Protein AF-A0A2N6EBU9-F1 (afdb_monomer)

Sequence (189 aa):
MMLRWITVACLALFALTACGQEEKAGITKDTVETLKQVAAAAQKTANQAQEALEQAQKAAPEAAAAVEVVKKAA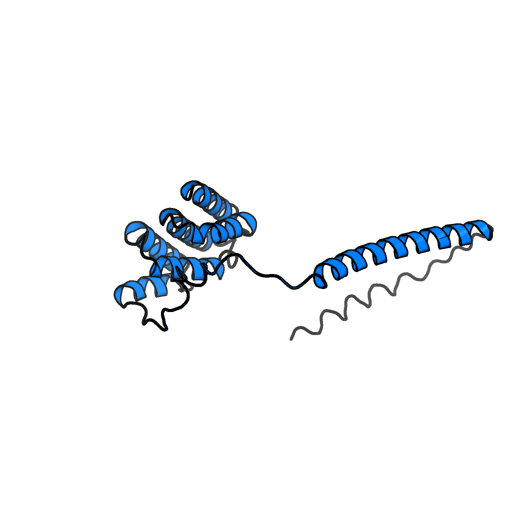PKATAAVKNAVP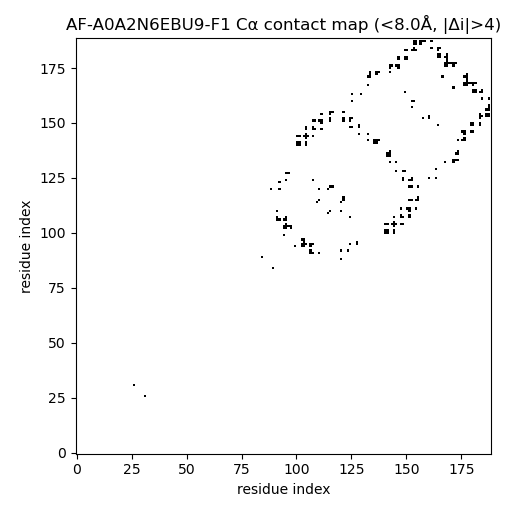SKFAPYVRDLQSSNPSAKRDAAKRIYKHFGKEPYLLAAVNGELLKGFNDHPDNKHYVDAMAWMVKVLSNSGDSKYRTTLEKIADEASSRKLQKYANKGLTHLL

Nearest PDB structures (foldseek):
  5d0b-assembly2_B  TM=7.975E-01  e=4.011E-01  Bacillus subtilis subsp. subtilis str. 168
  5t8y-assembly2_B  TM=8.274E-01  e=1.681E+00  Bacillus subtilis subsp. subtilis str. 168
  6ylh-assembly1_K  TM=4.431E-01  e=1.493E-01  Saccharomyces cerevisiae
  6ylg-assembly1_K  TM=4.606E-01  e=2.330E-01  Saccharomyces cerevisiae
  7ozs-assembly1_F  TM=5.305E-01  e=6.703E+00  Thermochaetoides thermophila DSM 1495

pLDDT: mean 74.06, std 22.55, range [34.06, 97.31]

Secondary structure (DSSP, 8-state):
---SSSSSTTSSSSS-------------HHHHHHHHHHHHHHHHHHHHHHHHHHHTTS-------S---SSSS---SSS--S----GGGHHHHHHHHSS-HHHHHHHHHHHHHH-TT-HHHHHHHHHHHHHHTTS-TT-HHHHHHHHHHHHHHHHHT-GGGHHHHHHHHHH-S-HHHHHHHHHHHHHT-

Radius of gyration: 28.89 Å; Cα contacts (8 Å, |Δi|>4): 146; chains: 1; bounding box: 78×32×57 Å

Foldseek 3Di:
DPPPPVVVVVPPVPPPPDDDDDDDDDDPPVNVVVVVVVVVVVVVVVVVVVVVVVVVVPDDDDDDDDDDPDVDDDPPPPPDDPPPCPPVCVCLLCQCPDPDLQSLQVSLVVCQVPPLQPVSVLVSLLVSLVVPLAPCQPDPSNVNSSLSSLSSNLSNLDCVCLVVLVCCLPPRPHPSSVVSSVVSNVSND

Structure (mmCIF, N/CA/C/O backbone):
data_AF-A0A2N6EBU9-F1
#
_entry.id   AF-A0A2N6EBU9-F1
#
loop_
_atom_site.group_PDB
_atom_site.id
_atom_site.type_symbol
_atom_site.label_atom_id
_atom_site.label_alt_id
_atom_site.label_comp_id
_atom_site.label_asym_id
_atom_site.label_entity_id
_atom_site.label_seq_id
_atom_site.pdbx_PDB_ins_code
_atom_site.Cartn_x
_atom_site.Cartn_y
_atom_site.Cartn_z
_atom_site.occupancy
_atom_site.B_iso_or_equiv
_atom_site.auth_seq_id
_atom_site.auth_comp_id
_atom_site.auth_asym_id
_atom_site.auth_atom_id
_atom_site.pdbx_PDB_model_num
ATOM 1 N N . MET A 1 1 ? 24.354 -21.315 -3.917 1.00 54.03 1 MET A N 1
ATOM 2 C CA . MET A 1 1 ? 25.402 -20.327 -4.269 1.00 54.03 1 MET A CA 1
ATOM 3 C C . MET A 1 1 ? 25.345 -19.110 -3.333 1.00 54.03 1 MET A C 1
ATOM 5 O O . MET A 1 1 ? 25.096 -18.011 -3.794 1.00 54.03 1 MET A O 1
ATOM 9 N N . MET A 1 2 ? 25.569 -19.280 -2.023 1.00 53.19 2 MET A N 1
ATOM 10 C CA . MET A 1 2 ? 25.693 -18.163 -1.059 1.00 53.19 2 MET A CA 1
ATOM 11 C C . MET A 1 2 ? 26.617 -18.535 0.119 1.00 53.19 2 MET A C 1
ATOM 13 O O . MET A 1 2 ? 26.357 -18.187 1.259 1.00 53.19 2 MET A O 1
ATOM 17 N N . LEU A 1 3 ? 27.693 -19.287 -0.142 1.00 49.56 3 LEU A N 1
ATOM 18 C CA . LEU A 1 3 ? 28.617 -19.775 0.900 1.00 49.56 3 LEU A CA 1
ATOM 19 C C . LEU A 1 3 ? 30.097 -19.466 0.583 1.00 49.56 3 LEU A C 1
ATOM 21 O O . LEU A 1 3 ? 30.990 -20.220 0.943 1.00 49.56 3 LEU A O 1
ATOM 25 N N . ARG A 1 4 ? 30.373 -18.367 -0.137 1.00 50.06 4 ARG A N 1
ATOM 26 C CA . ARG A 1 4 ? 31.750 -17.951 -0.504 1.00 50.06 4 ARG A CA 1
ATOM 27 C C . ARG A 1 4 ? 32.126 -16.525 -0.087 1.00 50.06 4 ARG A C 1
ATOM 29 O O . ARG A 1 4 ? 33.214 -16.078 -0.418 1.00 50.06 4 ARG A O 1
ATOM 36 N N . TRP A 1 5 ? 31.257 -15.813 0.631 1.00 41.97 5 TRP A N 1
ATOM 37 C CA . TRP A 1 5 ? 31.503 -14.410 1.006 1.00 41.97 5 TRP A CA 1
ATOM 38 C C . TRP A 1 5 ? 32.013 -14.218 2.442 1.00 41.97 5 TRP A C 1
ATOM 40 O O . TRP A 1 5 ? 32.583 -13.178 2.745 1.00 41.97 5 TRP A O 1
ATOM 50 N N . ILE A 1 6 ? 31.900 -15.226 3.312 1.00 47.31 6 ILE A N 1
ATOM 51 C CA . ILE A 1 6 ? 32.344 -15.120 4.717 1.00 47.31 6 ILE A CA 1
ATOM 52 C C . ILE A 1 6 ? 33.864 -15.338 4.854 1.00 47.31 6 ILE A C 1
ATOM 54 O O . ILE A 1 6 ? 34.490 -14.831 5.778 1.00 47.31 6 ILE A O 1
ATOM 58 N N . THR A 1 7 ? 34.501 -16.013 3.895 1.00 51.28 7 THR A N 1
ATOM 59 C CA . THR A 1 7 ? 35.930 -16.363 3.970 1.00 51.28 7 THR A CA 1
ATOM 60 C C . THR A 1 7 ? 36.880 -15.229 3.569 1.00 51.28 7 THR A C 1
ATOM 62 O O . THR A 1 7 ? 38.062 -15.295 3.887 1.00 51.28 7 THR A O 1
ATOM 65 N N . VAL A 1 8 ? 36.395 -14.172 2.905 1.00 52.69 8 VAL A N 1
ATOM 66 C CA . VAL A 1 8 ? 37.252 -13.074 2.405 1.00 52.69 8 VAL A CA 1
ATOM 67 C C . VAL A 1 8 ? 37.430 -11.951 3.439 1.00 52.69 8 VAL A C 1
ATOM 69 O O . VAL A 1 8 ? 38.445 -11.264 3.429 1.00 52.69 8 VAL A O 1
ATOM 72 N N . ALA A 1 9 ? 36.516 -11.814 4.406 1.00 45.28 9 ALA A N 1
ATOM 73 C CA . ALA A 1 9 ? 36.641 -10.822 5.479 1.00 45.28 9 ALA A CA 1
ATOM 74 C C . ALA A 1 9 ? 37.641 -11.233 6.581 1.00 45.28 9 ALA A C 1
ATOM 76 O O . ALA A 1 9 ? 38.125 -10.384 7.324 1.00 45.28 9 ALA A O 1
ATOM 77 N N . CYS A 1 10 ? 37.991 -12.521 6.672 1.00 42.78 10 CYS A N 1
ATOM 78 C CA . CYS A 1 10 ? 38.861 -13.036 7.733 1.00 42.78 10 CYS A CA 1
ATOM 79 C C . CYS A 1 10 ? 40.366 -12.927 7.413 1.00 42.78 10 CYS A C 1
ATOM 81 O O . CYS A 1 10 ? 41.187 -13.088 8.311 1.00 42.78 10 CYS A O 1
ATOM 83 N N . LEU A 1 11 ? 40.744 -12.628 6.161 1.00 47.84 11 LEU A N 1
ATOM 84 C CA . LEU A 1 11 ? 42.152 -12.546 5.742 1.00 47.84 11 LEU A CA 1
ATOM 85 C C . LEU A 1 11 ? 42.751 -11.128 5.775 1.00 47.84 11 LEU A C 1
ATOM 87 O O . LEU A 1 11 ? 43.962 -10.985 5.640 1.00 47.84 11 LEU A O 1
ATOM 91 N N . ALA A 1 12 ? 41.945 -10.082 5.980 1.00 47.69 12 ALA A N 1
ATOM 92 C CA . ALA A 1 12 ? 42.431 -8.697 5.996 1.00 47.69 12 ALA A CA 1
ATOM 93 C C . ALA A 1 12 ? 42.895 -8.209 7.383 1.00 47.69 12 ALA A C 1
ATOM 95 O O . ALA A 1 12 ? 43.517 -7.155 7.478 1.00 47.69 12 ALA A O 1
ATOM 96 N N . LEU A 1 13 ? 42.644 -8.971 8.456 1.00 47.25 13 LEU A N 1
ATOM 97 C CA . LEU A 1 13 ? 43.067 -8.594 9.813 1.00 47.25 13 LEU A CA 1
ATOM 98 C C . LEU A 1 13 ? 44.459 -9.115 10.212 1.00 47.25 13 LEU A C 1
ATOM 100 O O . LEU A 1 13 ? 44.931 -8.796 11.298 1.00 47.25 13 LEU A O 1
ATOM 104 N N . PHE A 1 14 ? 45.134 -9.891 9.356 1.00 47.22 14 PHE A N 1
ATOM 105 C CA . PHE A 1 14 ? 46.392 -10.570 9.706 1.00 47.22 14 PHE A CA 1
ATOM 106 C C . PHE A 1 14 ? 47.669 -9.846 9.228 1.00 47.22 14 PHE A C 1
ATOM 108 O O . PHE A 1 14 ? 48.768 -10.363 9.393 1.00 47.22 14 PHE A O 1
ATOM 115 N N . ALA A 1 15 ? 47.557 -8.647 8.641 1.00 46.59 15 ALA A N 1
ATOM 116 C CA . ALA A 1 15 ? 48.683 -7.954 7.997 1.00 46.59 15 ALA A CA 1
ATOM 117 C C . ALA A 1 15 ? 49.155 -6.665 8.701 1.00 46.59 15 ALA A C 1
ATOM 119 O O . ALA A 1 15 ? 49.864 -5.868 8.093 1.00 46.59 15 ALA A O 1
ATOM 120 N N . LEU A 1 16 ? 48.808 -6.448 9.974 1.00 45.69 16 LEU A N 1
ATOM 121 C CA . LEU A 1 16 ? 49.260 -5.271 10.732 1.00 45.69 16 LEU A CA 1
ATOM 122 C C . LEU A 1 16 ? 49.942 -5.657 12.058 1.00 45.69 16 LEU A C 1
ATOM 124 O O . LEU A 1 16 ? 49.649 -5.118 13.119 1.00 45.69 16 LEU A O 1
ATOM 128 N N . THR A 1 17 ? 50.863 -6.622 11.998 1.00 51.69 17 THR A N 1
ATOM 129 C CA . THR A 1 17 ? 51.735 -7.028 13.120 1.00 51.69 17 THR A CA 1
ATOM 130 C C . THR A 1 17 ? 53.204 -6.894 12.723 1.00 51.69 17 THR A C 1
ATOM 132 O O . THR A 1 17 ? 53.959 -7.860 12.723 1.00 51.69 17 THR A O 1
ATOM 135 N N . ALA A 1 18 ? 53.618 -5.685 12.342 1.00 53.22 18 ALA A N 1
ATOM 136 C CA . ALA A 1 18 ? 55.031 -5.365 12.154 1.00 53.22 18 ALA A CA 1
ATOM 137 C C . ALA A 1 18 ? 55.288 -3.858 12.309 1.00 53.22 18 ALA A C 1
ATOM 139 O O . ALA A 1 18 ? 55.499 -3.149 11.332 1.00 53.22 18 ALA A O 1
ATOM 140 N N . CYS A 1 19 ? 55.279 -3.359 13.544 1.00 39.09 19 CYS A N 1
ATOM 141 C CA . CYS A 1 19 ? 56.120 -2.220 13.904 1.00 39.09 19 CYS A CA 1
ATOM 142 C C . CYS A 1 19 ? 56.413 -2.295 15.402 1.00 39.09 19 CYS A C 1
ATOM 144 O O . CYS A 1 19 ? 55.532 -2.082 16.233 1.00 39.09 19 CYS A O 1
ATOM 146 N N . GLY A 1 20 ? 57.637 -2.701 15.730 1.00 46.88 20 GLY A N 1
ATOM 147 C CA . GLY A 1 20 ? 58.142 -2.692 17.090 1.00 46.88 20 GLY A CA 1
ATOM 148 C C . GLY A 1 20 ? 58.542 -1.284 17.511 1.00 46.88 20 GLY A C 1
ATOM 149 O O . GLY A 1 20 ? 59.251 -0.595 16.780 1.00 46.88 20 GLY A O 1
ATOM 150 N N . GLN A 1 21 ? 58.145 -0.904 18.721 1.00 40.78 21 GLN A N 1
ATOM 151 C CA . GLN A 1 21 ? 58.866 0.053 19.553 1.00 40.78 21 GLN A CA 1
ATOM 152 C C . GLN A 1 21 ? 58.829 -0.464 20.993 1.00 40.78 21 GLN A C 1
ATOM 154 O O . GLN A 1 21 ? 57.776 -0.529 21.624 1.00 40.78 21 GLN A O 1
ATOM 159 N N . GLU A 1 22 ? 59.997 -0.902 21.464 1.00 47.72 22 GLU A N 1
ATOM 160 C CA . GLU A 1 22 ? 60.304 -1.053 22.880 1.00 47.72 22 GLU A CA 1
ATOM 161 C C . GLU A 1 22 ? 60.366 0.341 23.507 1.00 47.72 22 GLU A C 1
ATOM 163 O O . GLU A 1 22 ? 61.224 1.138 23.140 1.00 47.72 22 GLU A O 1
ATOM 168 N N . GLU A 1 23 ? 59.537 0.606 24.513 1.00 44.97 23 GLU A N 1
ATOM 169 C CA . GLU A 1 23 ? 59.894 1.585 25.533 1.00 44.97 23 GLU A CA 1
ATOM 170 C C . GLU A 1 23 ? 59.577 1.003 26.909 1.00 44.97 23 GLU A C 1
ATOM 172 O O . GLU A 1 23 ? 58.442 0.661 27.249 1.00 44.97 23 GLU A O 1
ATOM 177 N N . LYS A 1 24 ? 60.644 0.792 27.678 1.00 53.31 24 LYS A N 1
ATOM 178 C CA . LYS A 1 24 ? 60.603 0.234 29.022 1.00 53.31 24 LYS A CA 1
ATOM 179 C C . LYS A 1 24 ? 60.112 1.309 29.986 1.00 53.31 24 LYS A C 1
ATOM 181 O O . LYS A 1 24 ? 60.891 2.155 30.408 1.00 53.31 24 LYS A O 1
ATOM 186 N N . ALA A 1 25 ? 58.856 1.214 30.403 1.00 48.50 25 ALA A N 1
ATOM 187 C CA . ALA A 1 25 ? 58.358 1.880 31.599 1.00 48.50 25 ALA A CA 1
ATOM 188 C C . ALA A 1 25 ? 57.730 0.819 32.509 1.00 48.50 25 ALA A C 1
ATOM 190 O O . ALA A 1 25 ? 56.826 0.087 32.110 1.00 48.50 25 ALA A O 1
ATOM 191 N N . GLY A 1 26 ? 58.285 0.673 33.713 1.00 55.97 26 GLY A N 1
ATOM 192 C CA . GLY A 1 26 ? 57.885 -0.343 34.678 1.00 55.97 26 GLY A CA 1
ATOM 193 C C . GLY A 1 26 ? 56.420 -0.196 35.071 1.00 55.97 26 GLY A C 1
ATOM 194 O O . GLY A 1 26 ? 56.039 0.765 35.731 1.00 55.97 26 GLY A O 1
ATOM 195 N N . ILE A 1 27 ? 55.612 -1.181 34.688 1.00 51.38 27 ILE A N 1
ATOM 196 C CA . ILE A 1 27 ? 54.243 -1.335 35.168 1.00 51.38 27 ILE A CA 1
ATOM 197 C C . ILE A 1 27 ? 54.344 -2.048 36.517 1.00 51.38 27 ILE A C 1
ATOM 199 O O . ILE A 1 27 ? 54.696 -3.228 36.589 1.00 51.38 27 ILE A O 1
ATOM 203 N N . THR A 1 28 ? 54.110 -1.312 37.601 1.00 64.88 28 THR A N 1
ATOM 204 C CA . THR A 1 28 ? 54.026 -1.888 38.944 1.00 64.88 28 THR A CA 1
ATOM 205 C C . THR A 1 28 ? 52.864 -2.884 38.999 1.00 64.88 28 THR A C 1
ATOM 207 O O . THR A 1 28 ? 51.846 -2.732 38.317 1.00 64.88 28 THR A O 1
ATOM 210 N N . LYS A 1 29 ? 53.030 -3.955 39.784 1.00 59.09 29 LYS A N 1
ATOM 211 C CA . LYS A 1 29 ? 52.067 -5.070 39.877 1.00 59.09 29 LYS A CA 1
ATOM 212 C C . LYS A 1 29 ? 50.653 -4.587 40.235 1.00 59.09 29 LYS A C 1
ATOM 214 O O . LYS A 1 29 ? 49.678 -5.151 39.747 1.00 59.09 29 LYS A O 1
ATOM 219 N N . ASP A 1 30 ? 50.563 -3.479 40.963 1.00 57.84 30 ASP A N 1
ATOM 220 C CA . ASP A 1 30 ? 49.322 -2.831 41.387 1.00 57.84 30 ASP A CA 1
ATOM 221 C C . ASP A 1 30 ? 48.472 -2.306 40.213 1.00 57.84 30 ASP A C 1
ATOM 223 O O . ASP A 1 30 ? 47.240 -2.342 40.257 1.00 57.84 30 ASP A O 1
ATOM 227 N N . THR A 1 31 ? 49.094 -1.873 39.107 1.00 57.47 31 THR A N 1
ATOM 228 C CA . THR A 1 31 ? 48.356 -1.381 37.927 1.00 57.47 31 THR A CA 1
ATOM 229 C C . THR A 1 31 ? 47.733 -2.529 37.130 1.00 57.47 31 THR A C 1
ATOM 231 O O . THR A 1 31 ? 46.619 -2.406 36.621 1.00 57.47 31 THR A O 1
ATOM 234 N N . VAL A 1 32 ? 48.407 -3.682 37.070 1.00 60.25 32 VAL A N 1
ATOM 235 C CA . VAL A 1 32 ? 47.875 -4.895 36.424 1.00 60.25 32 VAL A CA 1
ATOM 236 C C . VAL A 1 32 ? 46.718 -5.482 37.234 1.00 60.25 32 VAL A C 1
ATOM 238 O O . VAL A 1 32 ? 45.728 -5.940 36.661 1.00 60.25 32 VAL A O 1
ATOM 241 N N . GLU A 1 33 ? 46.802 -5.423 38.563 1.00 60.28 33 GLU A N 1
ATOM 242 C CA . GLU A 1 33 ? 45.733 -5.882 39.451 1.00 60.28 33 GLU A CA 1
ATOM 243 C C . GLU A 1 33 ? 44.489 -4.989 39.355 1.00 60.28 33 GLU A C 1
ATOM 245 O O . GLU A 1 33 ? 43.367 -5.493 39.265 1.00 60.28 33 GLU A O 1
ATOM 250 N N . THR A 1 34 ? 44.689 -3.674 39.224 1.00 58.84 34 THR A N 1
ATOM 251 C CA . THR A 1 34 ? 43.604 -2.708 38.996 1.00 58.84 34 THR A CA 1
ATOM 252 C C . THR A 1 34 ? 42.919 -2.943 37.640 1.00 58.84 34 THR A C 1
ATOM 254 O O . THR A 1 34 ? 41.692 -3.004 37.572 1.00 58.84 34 THR A O 1
ATOM 257 N N . LEU A 1 35 ? 43.670 -3.189 36.558 1.00 58.16 35 LEU A N 1
ATOM 258 C CA . LEU A 1 35 ? 43.090 -3.512 35.241 1.00 58.16 35 LEU A CA 1
ATOM 259 C C . LEU A 1 35 ? 42.320 -4.845 35.241 1.00 58.16 35 LEU A C 1
ATOM 261 O O . LEU A 1 35 ? 41.282 -4.966 34.585 1.00 58.16 35 LEU A O 1
ATOM 265 N N . LYS A 1 36 ? 42.771 -5.828 36.029 1.00 60.31 36 LYS A N 1
ATOM 266 C CA . LYS A 1 36 ? 42.072 -7.109 36.204 1.00 60.31 36 LYS A CA 1
ATOM 267 C C . LYS A 1 36 ? 40.745 -6.943 36.954 1.00 60.31 36 LYS A C 1
ATOM 269 O O . LYS A 1 36 ? 39.766 -7.604 36.607 1.00 60.31 36 LYS A O 1
ATOM 274 N N . GLN A 1 37 ? 40.684 -6.038 37.932 1.00 60.59 37 GLN A N 1
ATOM 275 C CA . GLN A 1 37 ? 39.455 -5.729 38.671 1.00 60.59 37 GLN A CA 1
ATOM 276 C C . GLN A 1 37 ? 38.419 -4.993 37.804 1.00 60.59 37 GLN A C 1
ATOM 278 O O . GLN A 1 37 ? 37.231 -5.311 37.876 1.00 60.59 37 GLN A O 1
ATOM 283 N N . VAL A 1 38 ? 38.847 -4.085 36.920 1.00 59.47 38 VAL A N 1
ATOM 284 C CA . VAL A 1 38 ? 37.937 -3.369 36.001 1.00 59.47 38 VAL A CA 1
ATOM 285 C C . VAL A 1 38 ? 37.380 -4.303 34.912 1.00 59.47 38 VAL A C 1
ATOM 287 O O . VAL A 1 38 ? 36.194 -4.232 34.587 1.00 59.47 38 VAL A O 1
ATOM 290 N N . ALA A 1 39 ? 38.178 -5.255 34.411 1.00 56.38 39 ALA A N 1
ATOM 291 C CA . ALA A 1 39 ? 37.705 -6.283 33.476 1.00 56.38 39 ALA A CA 1
ATOM 292 C C . ALA A 1 39 ? 36.723 -7.281 34.130 1.00 56.38 39 ALA A C 1
ATOM 294 O O . ALA A 1 39 ? 35.728 -7.671 33.516 1.00 56.38 39 ALA A O 1
ATOM 295 N N . ALA A 1 40 ? 36.946 -7.651 35.397 1.00 57.81 40 ALA A N 1
ATOM 296 C CA . ALA A 1 40 ? 36.031 -8.512 36.150 1.00 57.81 40 ALA A CA 1
ATOM 297 C C . ALA A 1 40 ? 34.679 -7.829 36.447 1.00 57.81 40 ALA A C 1
ATOM 299 O O . ALA A 1 40 ? 33.638 -8.490 36.442 1.00 57.81 40 ALA A O 1
ATOM 300 N N . ALA A 1 41 ? 34.670 -6.507 36.652 1.00 56.12 41 ALA A N 1
ATOM 301 C CA . ALA A 1 41 ? 33.441 -5.736 36.841 1.00 56.12 41 ALA A CA 1
ATOM 302 C C . ALA A 1 41 ? 32.589 -5.659 35.558 1.00 56.12 41 ALA A C 1
ATOM 304 O O . ALA A 1 41 ? 31.368 -5.784 35.634 1.00 56.12 41 ALA A O 1
ATOM 305 N N . ALA A 1 42 ? 33.210 -5.546 34.377 1.00 53.34 42 ALA A N 1
ATOM 306 C CA . ALA A 1 42 ? 32.497 -5.547 33.095 1.00 53.34 42 ALA A CA 1
ATOM 307 C C . ALA A 1 42 ? 31.829 -6.903 32.788 1.00 53.34 42 ALA A C 1
ATOM 309 O O . ALA A 1 42 ? 30.687 -6.944 32.325 1.00 53.34 42 ALA A O 1
ATOM 310 N N . GLN A 1 43 ? 32.496 -8.015 33.120 1.00 58.03 43 GLN A N 1
ATOM 311 C CA . GLN A 1 43 ? 31.938 -9.360 32.943 1.00 58.03 43 GLN A CA 1
ATOM 312 C C . GLN A 1 43 ? 30.759 -9.627 33.895 1.00 58.03 43 GLN A C 1
ATOM 314 O O . GLN A 1 43 ? 29.781 -10.273 33.520 1.00 58.03 43 GLN A O 1
ATOM 319 N N . LYS A 1 44 ? 30.818 -9.094 35.123 1.00 58.47 44 LYS A N 1
ATOM 320 C CA . LYS A 1 44 ? 29.742 -9.240 36.112 1.00 58.47 44 LYS A CA 1
ATOM 321 C C . LYS A 1 44 ? 28.461 -8.523 35.673 1.00 58.47 44 LYS A C 1
ATOM 323 O O . LYS A 1 44 ? 27.381 -9.091 35.803 1.00 58.47 44 LYS A O 1
ATOM 328 N N . THR A 1 45 ? 28.583 -7.333 35.085 1.00 57.69 45 THR A N 1
ATOM 329 C CA . THR A 1 45 ? 27.442 -6.581 34.534 1.00 57.69 45 THR A CA 1
ATOM 330 C C . THR A 1 45 ? 26.819 -7.282 33.319 1.00 57.69 45 THR A C 1
ATOM 332 O O . THR A 1 45 ? 25.601 -7.262 33.161 1.00 57.69 45 THR A O 1
ATOM 335 N N . ALA A 1 46 ? 27.622 -7.962 32.490 1.00 53.66 46 ALA A N 1
ATOM 336 C CA . ALA A 1 46 ? 27.121 -8.739 31.350 1.00 53.66 46 ALA A CA 1
ATOM 337 C C . ALA A 1 46 ? 26.326 -9.986 31.785 1.00 53.66 46 ALA A C 1
ATOM 339 O O . ALA A 1 46 ? 25.265 -10.263 31.227 1.00 53.66 46 ALA A O 1
ATOM 340 N N . ASN A 1 47 ? 26.781 -10.687 32.827 1.00 60.78 47 ASN A N 1
ATOM 341 C CA . ASN A 1 47 ? 26.097 -11.880 33.336 1.00 60.78 47 ASN A CA 1
ATOM 342 C C . ASN A 1 47 ? 24.782 -11.533 34.066 1.00 60.78 47 ASN A C 1
ATOM 344 O O . ASN A 1 47 ? 23.788 -12.239 33.912 1.00 60.78 47 ASN A O 1
ATOM 348 N N . GLN A 1 48 ? 24.732 -10.399 34.778 1.00 59.03 48 GLN A N 1
ATOM 349 C CA . GLN A 1 48 ? 23.509 -9.922 35.443 1.00 59.03 48 GLN A CA 1
ATOM 350 C C . GLN A 1 48 ? 22.396 -9.521 34.454 1.00 59.03 48 GLN A C 1
ATOM 352 O O . GLN A 1 48 ? 21.216 -9.639 34.778 1.00 59.03 48 GLN A O 1
ATOM 357 N N . ALA A 1 49 ? 22.745 -9.100 33.232 1.00 51.41 49 ALA A N 1
ATOM 358 C CA . ALA A 1 49 ? 21.768 -8.809 32.180 1.00 51.41 49 ALA A CA 1
ATOM 359 C C . ALA A 1 49 ? 21.168 -10.081 31.542 1.00 51.41 49 ALA A C 1
ATOM 361 O O . ALA A 1 49 ? 20.052 -10.038 31.025 1.00 51.41 49 ALA A O 1
ATOM 362 N N . GLN A 1 50 ? 21.876 -11.216 31.598 1.00 54.84 50 GLN A N 1
ATOM 363 C CA . GLN A 1 50 ? 21.387 -12.502 31.085 1.00 54.84 50 GLN A CA 1
ATOM 364 C C . GLN A 1 50 ? 20.484 -13.225 32.101 1.00 54.84 50 GLN A C 1
ATOM 366 O O . GLN A 1 50 ? 19.463 -13.785 31.708 1.00 54.84 50 GLN A O 1
ATOM 371 N N . GLU A 1 51 ? 20.764 -13.119 33.406 1.00 55.81 51 GLU A N 1
ATOM 372 C CA . GLU A 1 51 ? 19.889 -13.664 34.463 1.00 55.81 51 GLU A CA 1
ATOM 373 C C . GLU A 1 51 ? 18.502 -12.989 34.514 1.00 55.81 51 GLU A C 1
ATOM 375 O O . GLU A 1 51 ? 17.505 -13.647 34.817 1.00 55.81 51 GLU A O 1
ATOM 380 N N . ALA A 1 52 ? 18.397 -11.709 34.134 1.00 52.94 52 ALA A N 1
ATOM 381 C CA . ALA A 1 52 ? 17.113 -11.003 34.043 1.00 52.94 52 ALA A CA 1
ATOM 382 C C . ALA A 1 52 ? 16.221 -11.489 32.877 1.00 52.94 52 ALA A C 1
ATOM 384 O O . ALA A 1 52 ? 14.995 -11.412 32.962 1.00 52.94 52 ALA A O 1
ATOM 385 N N . LEU A 1 53 ? 16.813 -12.023 31.800 1.00 53.03 53 LEU A N 1
ATOM 386 C CA . LEU A 1 53 ? 16.077 -12.605 30.669 1.00 53.03 53 LEU A CA 1
ATOM 387 C C . LEU A 1 53 ? 15.584 -14.027 30.969 1.00 53.03 53 LEU A C 1
ATOM 389 O O . LEU A 1 53 ? 14.518 -14.417 30.491 1.00 53.03 53 LEU A O 1
ATOM 393 N N . GLU A 1 54 ? 16.306 -14.780 31.801 1.00 56.22 54 GLU A N 1
ATOM 394 C CA . GLU A 1 54 ? 15.929 -16.148 32.171 1.00 56.22 54 GLU A CA 1
ATOM 395 C C . GLU A 1 54 ? 14.843 -16.185 33.267 1.00 56.22 54 GLU A C 1
ATOM 397 O O . GLU A 1 54 ? 13.943 -17.028 33.225 1.00 56.22 54 GLU A O 1
ATOM 402 N N . GLN A 1 55 ? 14.818 -15.207 34.185 1.00 56.38 55 GLN A N 1
ATOM 403 C CA . GLN A 1 55 ? 13.726 -15.063 35.164 1.00 56.38 55 GLN A CA 1
ATOM 404 C C . GLN A 1 55 ? 12.381 -14.679 34.524 1.00 56.38 55 GLN A C 1
ATOM 406 O O . GLN A 1 55 ? 11.329 -15.073 35.029 1.00 56.38 55 GLN A O 1
ATOM 411 N N . ALA A 1 56 ? 12.392 -13.998 33.374 1.00 50.12 56 ALA A N 1
ATOM 412 C CA . ALA A 1 56 ? 11.177 -13.712 32.609 1.00 50.12 56 ALA A CA 1
ATOM 413 C C . ALA A 1 56 ? 10.604 -14.951 31.889 1.00 50.12 56 ALA A C 1
ATOM 415 O O . ALA A 1 56 ? 9.433 -14.953 31.515 1.00 50.12 56 ALA A O 1
ATOM 416 N N . GLN A 1 57 ? 11.398 -16.012 31.704 1.00 55.88 57 GLN A N 1
ATOM 417 C CA . GLN A 1 57 ? 10.988 -17.220 30.976 1.00 55.88 57 GLN A CA 1
ATOM 418 C C . GLN A 1 57 ? 10.584 -18.392 31.883 1.00 55.88 57 GLN A C 1
ATOM 420 O O . GLN A 1 57 ? 9.999 -19.357 31.395 1.00 55.88 57 GLN A O 1
ATOM 425 N N . LYS A 1 58 ? 10.826 -18.312 33.200 1.00 57.47 58 LYS A N 1
ATOM 426 C CA . LYS A 1 58 ? 10.472 -19.379 34.158 1.00 57.47 58 LYS A CA 1
ATOM 427 C C . LYS A 1 58 ? 9.202 -19.110 34.982 1.00 57.47 58 LYS A C 1
ATOM 429 O O . LYS A 1 58 ? 8.817 -19.949 35.790 1.00 57.47 58 LYS A O 1
ATOM 434 N N . ALA A 1 59 ? 8.526 -17.978 34.772 1.00 49.47 59 ALA A N 1
ATOM 435 C CA . ALA A 1 59 ? 7.276 -17.627 35.451 1.00 49.47 59 ALA A CA 1
ATOM 436 C C . ALA A 1 59 ? 6.035 -17.948 34.594 1.00 49.47 59 ALA A C 1
ATOM 438 O O . ALA A 1 59 ? 5.353 -17.069 34.074 1.00 49.47 59 ALA A O 1
ATOM 439 N N . ALA A 1 60 ? 5.734 -19.235 34.474 1.00 51.69 60 ALA A N 1
ATOM 440 C CA . ALA A 1 60 ? 4.388 -19.765 34.250 1.00 51.69 60 ALA A CA 1
ATOM 441 C C . ALA A 1 60 ? 4.321 -21.123 34.979 1.00 51.69 60 ALA A C 1
ATOM 443 O O . ALA A 1 60 ? 5.371 -21.773 35.020 1.00 51.69 60 ALA A O 1
ATOM 444 N N . PRO A 1 61 ? 3.174 -21.628 35.492 1.00 58.34 61 PRO A N 1
ATOM 445 C CA . PRO A 1 61 ? 1.776 -21.177 35.354 1.00 58.34 61 PRO A CA 1
ATOM 446 C C . PRO A 1 61 ? 0.932 -21.277 36.676 1.00 58.34 61 PRO A C 1
ATOM 448 O O . PRO A 1 61 ? 1.490 -21.486 37.744 1.00 58.34 61 PRO A O 1
ATOM 451 N N . GLU A 1 62 ? -0.409 -21.169 36.558 1.00 42.50 62 GLU A N 1
ATOM 452 C CA . GLU A 1 62 ? -1.507 -21.395 37.552 1.00 42.50 62 GLU A CA 1
ATOM 453 C C . GLU A 1 62 ? -1.807 -20.273 38.574 1.00 42.50 62 GLU A C 1
ATOM 455 O O . GLU A 1 62 ? -0.917 -19.774 39.240 1.00 42.50 62 GLU A O 1
ATOM 460 N N . ALA A 1 63 ? -3.039 -19.787 38.789 1.00 37.59 63 ALA A N 1
ATOM 461 C CA . ALA A 1 63 ? -4.389 -20.317 38.554 1.00 37.59 63 ALA A CA 1
ATOM 462 C C . ALA A 1 63 ? -5.332 -19.169 38.103 1.00 37.59 63 ALA A C 1
ATOM 464 O O . ALA A 1 63 ? -5.317 -18.077 38.657 1.00 37.59 63 ALA A O 1
ATOM 465 N N . ALA A 1 64 ? -6.038 -19.273 36.976 1.00 42.69 64 ALA A N 1
ATOM 466 C CA . ALA A 1 64 ? -7.370 -19.876 36.875 1.00 42.69 64 ALA A CA 1
ATOM 467 C C . ALA A 1 64 ? -8.396 -19.312 37.883 1.00 42.69 64 ALA A C 1
ATOM 469 O O . ALA A 1 64 ? -8.525 -19.836 38.982 1.00 42.69 64 ALA A O 1
ATOM 470 N N . ALA A 1 65 ? -9.156 -18.286 37.469 1.00 36.59 65 ALA A N 1
ATOM 471 C CA . ALA A 1 65 ? -10.631 -18.310 37.431 1.00 36.59 65 ALA A CA 1
ATOM 472 C C . ALA A 1 65 ? -11.230 -16.901 37.227 1.00 36.59 65 ALA A C 1
ATOM 474 O O . ALA A 1 65 ? -11.584 -16.217 38.180 1.00 36.59 65 ALA A O 1
ATOM 475 N N . ALA A 1 66 ? -11.414 -16.505 35.964 1.00 36.06 66 ALA A N 1
ATOM 476 C CA . ALA A 1 66 ? -12.533 -15.657 35.542 1.00 36.06 66 ALA A CA 1
ATOM 477 C C . ALA A 1 66 ? -12.800 -15.854 34.033 1.00 36.06 66 ALA A C 1
ATOM 479 O O . ALA A 1 66 ? -12.363 -15.083 33.189 1.00 36.06 66 ALA A O 1
ATOM 480 N N . VAL A 1 67 ? -13.487 -16.961 33.736 1.00 35.59 67 VAL A N 1
ATOM 481 C CA . VAL A 1 67 ? -14.549 -17.108 32.720 1.00 35.59 67 VAL A CA 1
ATOM 482 C C . VAL A 1 67 ? -14.228 -16.738 31.252 1.00 35.59 67 VAL A C 1
ATOM 484 O O . VAL A 1 67 ? -14.457 -15.631 30.781 1.00 35.59 67 VAL A O 1
ATOM 487 N N . GLU A 1 68 ? -13.809 -17.748 30.481 1.00 48.78 68 GLU A N 1
ATOM 488 C CA . GLU A 1 68 ? -14.651 -18.354 29.425 1.00 48.78 68 GLU A CA 1
ATOM 489 C C . GLU A 1 68 ? -15.445 -17.442 28.452 1.00 48.78 68 GLU A C 1
ATOM 491 O O . GLU A 1 68 ? -16.544 -17.800 28.055 1.00 48.78 68 GLU A O 1
ATOM 496 N N . VAL A 1 69 ? -14.934 -16.308 27.958 1.00 37.12 69 VAL A N 1
ATOM 497 C CA . VAL A 1 69 ? -15.574 -15.629 26.799 1.00 37.12 69 VAL A CA 1
ATOM 498 C C . VAL A 1 69 ? -14.571 -14.947 25.863 1.00 37.12 69 VAL A C 1
ATOM 500 O O . VAL A 1 69 ? -14.702 -13.772 25.578 1.00 37.12 69 VAL A O 1
ATOM 503 N N . VAL A 1 70 ? -13.584 -15.660 25.308 1.00 43.16 70 VAL A N 1
ATOM 504 C CA . VAL A 1 70 ? -13.016 -15.292 23.982 1.00 43.16 70 VAL A CA 1
ATOM 505 C C . VAL A 1 70 ? -12.602 -16.553 23.202 1.00 43.16 70 VAL A C 1
ATOM 507 O O . VAL A 1 70 ? -11.541 -16.646 22.598 1.00 43.16 70 VAL A O 1
ATOM 510 N N . LYS A 1 71 ? -13.451 -17.586 23.218 1.00 38.06 71 LYS A N 1
ATOM 511 C CA . LYS A 1 71 ? -13.453 -18.648 22.188 1.00 38.06 71 LYS A CA 1
ATOM 512 C C . LYS A 1 71 ? -14.704 -18.588 21.300 1.00 38.06 71 LYS A C 1
ATOM 514 O O . LYS A 1 71 ? -14.972 -19.501 20.527 1.00 38.06 71 LYS A O 1
ATOM 519 N N . LYS A 1 72 ? -15.448 -17.478 21.342 1.00 38.56 72 LYS A N 1
ATOM 520 C CA . LYS A 1 72 ? -16.584 -17.204 20.457 1.00 38.56 72 LYS A CA 1
ATOM 521 C C . LYS A 1 72 ? -16.650 -15.706 20.140 1.00 38.56 72 LYS A C 1
ATOM 523 O O . LYS A 1 72 ? -16.695 -14.901 21.057 1.00 38.56 72 LYS A O 1
ATOM 528 N N . ALA A 1 73 ? -16.696 -15.407 18.835 1.00 34.06 73 ALA A N 1
ATOM 529 C CA . ALA A 1 73 ? -16.872 -14.106 18.166 1.00 34.06 73 ALA A CA 1
ATOM 530 C C . ALA A 1 73 ? -15.625 -13.186 18.093 1.00 34.06 73 ALA A C 1
ATOM 532 O O . ALA A 1 73 ? -15.209 -12.616 19.084 1.00 34.06 73 ALA A O 1
ATOM 533 N N . ALA A 1 74 ? -14.990 -12.934 16.944 1.00 41.31 74 ALA A N 1
ATOM 534 C CA . ALA A 1 74 ? -15.282 -13.351 15.576 1.00 41.31 74 ALA A CA 1
ATOM 535 C C . ALA A 1 74 ? -13.981 -13.401 14.740 1.00 41.31 74 ALA A C 1
ATOM 537 O O . ALA A 1 74 ? -13.588 -12.410 14.123 1.00 41.31 74 ALA A O 1
ATOM 538 N N . PRO A 1 75 ? -13.334 -14.572 14.645 1.00 45.31 75 PRO A N 1
ATOM 539 C CA . PRO A 1 75 ? -12.456 -14.880 13.531 1.00 45.31 75 PRO A CA 1
ATOM 540 C C . PRO A 1 75 ? -13.339 -15.059 12.289 1.00 45.31 75 PRO A C 1
ATOM 542 O O . PRO A 1 75 ? -13.920 -16.117 12.066 1.00 45.31 75 PRO A O 1
ATOM 545 N N . LYS A 1 76 ? -13.478 -14.009 11.477 1.00 39.69 76 LYS A N 1
ATOM 546 C CA . LYS A 1 76 ? -14.063 -14.107 10.125 1.00 39.69 76 LYS A CA 1
ATOM 547 C C . LYS A 1 76 ? -13.027 -13.895 9.018 1.00 39.69 76 LYS A C 1
ATOM 549 O O . LYS A 1 76 ? -13.386 -13.565 7.895 1.00 39.69 76 LYS A O 1
ATOM 554 N N . ALA A 1 77 ? -11.746 -14.100 9.329 1.00 44.72 77 ALA A N 1
ATOM 555 C CA . ALA A 1 77 ? -10.657 -14.007 8.356 1.00 44.72 77 ALA A CA 1
ATOM 556 C C . ALA A 1 77 ? -9.883 -15.321 8.141 1.00 44.72 77 ALA A C 1
ATOM 558 O O . ALA A 1 77 ? -8.961 -15.335 7.334 1.00 44.72 77 ALA A O 1
ATOM 559 N N . THR A 1 78 ? -10.245 -16.427 8.804 1.00 48.12 78 THR A N 1
ATOM 560 C CA . THR A 1 78 ? -9.464 -17.683 8.718 1.00 48.12 78 THR A CA 1
ATOM 561 C C . THR A 1 78 ? -10.252 -18.951 8.387 1.00 48.12 78 THR A C 1
ATOM 563 O O . THR A 1 78 ? -9.683 -20.035 8.398 1.00 48.12 78 THR A O 1
ATOM 566 N N . ALA A 1 79 ? -11.515 -18.855 7.969 1.00 41.28 79 ALA A N 1
ATOM 567 C CA . ALA A 1 79 ? -12.255 -20.013 7.455 1.00 41.28 79 ALA A CA 1
ATOM 568 C C . ALA A 1 79 ? -13.078 -19.650 6.211 1.00 41.28 79 ALA A C 1
ATOM 570 O O . ALA A 1 79 ? -14.303 -19.663 6.248 1.00 41.28 79 ALA A O 1
ATOM 571 N N . ALA A 1 80 ? -12.404 -19.284 5.111 1.00 42.44 80 ALA A N 1
ATOM 572 C CA . ALA A 1 80 ? -13.024 -19.226 3.785 1.00 42.44 80 ALA A CA 1
ATOM 573 C C . ALA A 1 80 ? -12.002 -19.309 2.621 1.00 42.44 80 ALA A C 1
ATOM 575 O O . ALA A 1 80 ? -11.715 -18.313 1.965 1.00 42.44 80 ALA A O 1
ATOM 576 N N . VAL A 1 81 ? -11.579 -20.553 2.341 1.00 44.84 81 VAL A N 1
ATOM 577 C CA . VAL A 1 81 ? -11.502 -21.186 1.003 1.00 44.84 81 VAL A CA 1
ATOM 578 C C . VAL A 1 81 ? -10.386 -20.672 0.055 1.00 44.84 81 VAL A C 1
ATOM 580 O O . VAL A 1 81 ? -10.207 -19.484 -0.174 1.00 44.84 81 VAL A O 1
ATOM 583 N N . LYS A 1 82 ? -9.609 -21.537 -0.609 1.00 34.25 82 LYS A N 1
ATOM 584 C CA . LYS A 1 82 ? -9.812 -22.013 -2.007 1.00 34.25 82 LYS A CA 1
ATOM 585 C C . LYS A 1 82 ? -11.045 -21.469 -2.772 1.00 34.25 82 LYS A C 1
ATOM 587 O O . LYS A 1 82 ? -11.604 -22.174 -3.606 1.00 34.25 82 LYS A O 1
ATOM 592 N N . ASN A 1 83 ? -11.532 -20.272 -2.452 1.00 47.78 83 ASN A N 1
ATOM 593 C CA . ASN A 1 83 ? -12.694 -19.673 -3.078 1.00 47.78 83 ASN A CA 1
ATOM 594 C C . ASN A 1 83 ? -12.211 -19.355 -4.472 1.00 47.78 83 ASN A C 1
ATOM 596 O O . ASN A 1 83 ? -11.318 -18.517 -4.628 1.00 47.78 83 ASN A O 1
ATOM 600 N N . ALA A 1 84 ? -12.768 -20.058 -5.458 1.00 58.84 84 ALA A N 1
ATOM 601 C CA . ALA A 1 84 ? -12.759 -19.605 -6.831 1.00 58.84 84 ALA A CA 1
ATOM 602 C C . ALA A 1 84 ? -12.941 -18.092 -6.779 1.00 58.84 84 ALA A C 1
ATOM 604 O O . ALA A 1 84 ? -13.936 -17.629 -6.215 1.00 58.84 84 ALA A O 1
ATOM 605 N N . VAL A 1 85 ? -11.920 -17.349 -7.229 1.00 59.47 85 VAL A N 1
ATOM 606 C CA . VAL A 1 85 ? -11.975 -15.890 -7.291 1.00 59.47 85 VAL A CA 1
ATOM 607 C C . VAL A 1 85 ? -13.357 -15.578 -7.848 1.00 59.47 85 VAL A C 1
ATOM 609 O O . VAL A 1 85 ? -13.640 -16.056 -8.953 1.00 59.47 85 VAL A O 1
ATOM 612 N N . PRO A 1 86 ? -14.259 -14.930 -7.082 1.00 75.81 86 PRO A N 1
ATOM 613 C CA . PRO A 1 86 ? -15.627 -14.752 -7.535 1.00 75.81 86 PRO A CA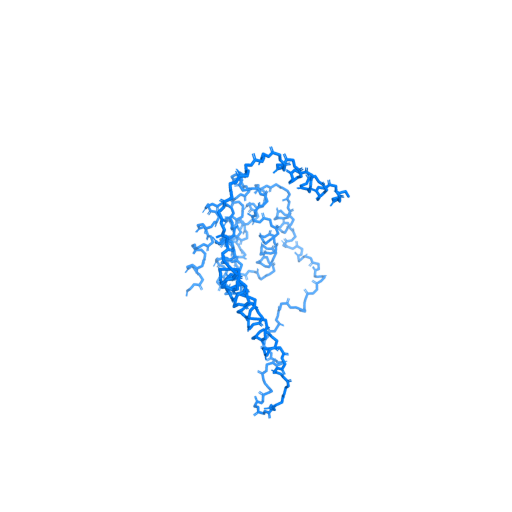 1
ATOM 614 C C . PRO A 1 86 ? -15.525 -14.123 -8.914 1.00 75.81 86 PRO A C 1
ATOM 616 O O . PRO A 1 86 ? -14.814 -13.133 -9.080 1.00 75.81 86 PRO A O 1
ATOM 619 N N . SER A 1 87 ? -16.127 -14.772 -9.914 1.00 77.94 87 SER A N 1
ATOM 620 C CA . SER A 1 87 ? -15.791 -14.555 -11.329 1.00 77.94 87 SER A CA 1
ATOM 621 C C . SER A 1 87 ? -15.774 -13.064 -11.708 1.00 77.94 87 SER A C 1
ATOM 623 O O . SER A 1 87 ? -14.881 -12.596 -12.412 1.00 77.94 87 SER A O 1
ATOM 625 N N . LYS A 1 88 ? -16.679 -12.280 -11.106 1.00 88.81 88 LYS A N 1
ATOM 626 C CA . LYS A 1 88 ? -16.765 -10.819 -11.227 1.00 88.81 88 LYS A CA 1
ATOM 627 C C . LYS A 1 88 ? -15.483 -10.060 -10.839 1.00 88.81 88 LYS A C 1
ATOM 629 O O . LYS A 1 88 ? -15.184 -9.035 -11.446 1.00 88.81 88 LYS A O 1
ATOM 634 N N . PHE A 1 89 ? -14.740 -10.515 -9.829 1.00 93.31 89 PHE A N 1
ATOM 635 C CA . PHE A 1 89 ? -13.546 -9.838 -9.309 1.00 93.31 89 PHE A CA 1
ATOM 636 C C . PHE A 1 89 ? -12.227 -10.330 -9.916 1.00 93.31 89 PHE A C 1
ATOM 638 O O . PHE A 1 89 ? -11.207 -9.648 -9.790 1.00 93.31 89 PHE A O 1
ATOM 645 N N . ALA A 1 90 ? -12.251 -11.458 -10.632 1.00 92.12 90 ALA A N 1
ATOM 646 C CA . ALA A 1 90 ? -11.091 -12.032 -11.310 1.00 92.12 90 ALA A CA 1
ATOM 647 C C . ALA A 1 90 ? -10.277 -11.042 -12.164 1.00 92.12 90 ALA A C 1
ATOM 649 O O . ALA A 1 90 ? -9.052 -11.034 -12.015 1.00 92.12 90 ALA A O 1
ATOM 650 N N . PRO A 1 91 ? -10.879 -10.168 -13.001 1.00 93.25 91 PRO A N 1
ATOM 651 C CA . PRO A 1 91 ? -10.087 -9.235 -13.800 1.00 93.25 91 PRO A CA 1
ATOM 652 C C . PRO A 1 91 ? -9.302 -8.238 -12.940 1.00 93.25 91 PRO A C 1
ATOM 654 O O . PRO A 1 91 ? -8.152 -7.951 -13.248 1.00 93.25 91 PRO A O 1
ATOM 657 N N . TYR A 1 92 ? -9.870 -7.749 -11.833 1.00 94.81 92 TYR A N 1
ATOM 658 C CA . TYR A 1 92 ? -9.181 -6.784 -10.971 1.00 94.81 92 TYR A CA 1
ATOM 659 C C . TYR A 1 92 ? -8.019 -7.425 -10.220 1.00 94.81 92 TYR A C 1
ATOM 661 O O . TYR A 1 92 ? -6.950 -6.829 -10.136 1.00 94.81 92 TYR A O 1
ATOM 669 N N . VAL A 1 93 ? -8.212 -8.641 -9.703 1.00 94.94 93 VAL A N 1
ATOM 670 C CA . VAL A 1 93 ? -7.148 -9.373 -9.004 1.00 94.94 93 VAL A CA 1
ATOM 671 C C . VAL A 1 93 ? -6.007 -9.709 -9.964 1.00 94.94 93 VAL A C 1
ATOM 673 O O . VAL A 1 93 ? -4.848 -9.481 -9.629 1.00 94.94 93 VAL A O 1
ATOM 676 N N . ARG A 1 94 ? -6.325 -10.156 -11.185 1.00 95.50 94 ARG A N 1
ATOM 677 C CA . ARG A 1 94 ? -5.325 -10.405 -12.232 1.00 95.50 94 ARG A CA 1
ATOM 678 C C . ARG A 1 94 ? -4.520 -9.147 -12.560 1.00 95.50 94 ARG A C 1
ATOM 680 O O . ARG A 1 94 ? -3.298 -9.208 -12.633 1.00 95.50 94 ARG A O 1
ATOM 687 N N . ASP A 1 95 ? -5.189 -8.011 -12.739 1.00 95.69 95 ASP A N 1
ATOM 688 C CA . ASP A 1 95 ? -4.521 -6.755 -13.082 1.00 95.69 95 ASP A CA 1
ATOM 689 C C . ASP A 1 95 ? -3.656 -6.231 -11.917 1.00 95.69 95 ASP A C 1
ATOM 691 O O . ASP A 1 95 ? -2.558 -5.726 -12.155 1.00 95.69 95 ASP A O 1
ATOM 695 N N . LEU A 1 96 ? -4.097 -6.404 -10.661 1.00 94.69 96 LEU A N 1
ATOM 696 C CA . LEU A 1 96 ? -3.312 -6.082 -9.457 1.00 94.69 96 LEU A CA 1
ATOM 697 C C . LEU A 1 96 ? -2.028 -6.913 -9.349 1.00 94.69 96 LEU A C 1
ATOM 699 O O . LEU A 1 96 ? -1.001 -6.390 -8.930 1.00 94.69 96 LEU A O 1
ATOM 703 N N . GLN A 1 97 ? -2.087 -8.187 -9.731 1.00 93.56 97 GLN A N 1
ATOM 704 C CA . GLN A 1 97 ? -0.961 -9.125 -9.661 1.00 93.56 97 GLN A CA 1
ATOM 705 C C . GLN A 1 97 ? -0.065 -9.084 -10.905 1.00 93.56 97 GLN A C 1
ATOM 707 O O . GLN A 1 97 ? 0.964 -9.755 -10.958 1.00 93.56 97 GLN A O 1
ATOM 712 N N . SER A 1 98 ? -0.447 -8.319 -11.928 1.00 94.06 98 SER A N 1
ATOM 713 C CA . SER A 1 98 ? 0.330 -8.210 -13.161 1.00 94.06 98 SER A CA 1
ATOM 714 C C . SER A 1 98 ? 1.662 -7.493 -12.925 1.00 94.06 98 SER A C 1
ATOM 716 O O . SER A 1 98 ? 1.778 -6.633 -12.057 1.00 94.06 98 SER A O 1
ATOM 718 N N . SER A 1 99 ? 2.679 -7.775 -13.737 1.00 92.31 99 SER A N 1
ATOM 719 C CA . SER A 1 99 ? 3.961 -7.055 -13.673 1.00 92.31 99 SER A CA 1
ATOM 720 C C . SER A 1 99 ? 3.861 -5.594 -14.132 1.00 92.31 99 SER A C 1
ATOM 722 O O . SER A 1 99 ? 4.774 -4.810 -13.887 1.00 92.31 99 SER A O 1
ATOM 724 N N . ASN A 1 100 ? 2.761 -5.204 -14.787 1.00 95.88 100 ASN A N 1
ATOM 725 C CA . ASN A 1 100 ? 2.582 -3.875 -15.358 1.00 95.88 100 ASN A CA 1
ATOM 726 C C . ASN A 1 100 ? 2.088 -2.868 -14.295 1.00 95.88 100 ASN A C 1
ATOM 728 O O . ASN A 1 100 ? 0.928 -2.944 -13.874 1.00 95.88 100 ASN A O 1
ATOM 732 N N . PRO A 1 101 ? 2.893 -1.851 -13.921 1.00 95.06 101 PRO A N 1
ATOM 733 C CA . PRO A 1 101 ? 2.506 -0.863 -12.912 1.00 95.06 101 PRO A CA 1
ATOM 734 C C . PRO A 1 101 ? 1.242 -0.073 -13.268 1.00 95.06 101 PRO A C 1
ATOM 736 O O . PRO A 1 101 ? 0.440 0.257 -12.393 1.00 95.06 101 PRO A O 1
ATOM 739 N N . SER A 1 102 ? 1.038 0.220 -14.554 1.00 95.94 102 SER A N 1
ATOM 740 C CA . SER A 1 102 ? -0.148 0.939 -15.020 1.00 95.94 102 SER A CA 1
ATOM 741 C C . SER A 1 102 ? -1.410 0.103 -14.818 1.00 95.94 102 SER A C 1
ATOM 743 O O . SER A 1 102 ? -2.402 0.623 -14.311 1.00 95.94 102 SER A O 1
ATOM 745 N N . ALA A 1 103 ? -1.352 -1.200 -15.111 1.00 96.75 103 ALA A N 1
ATOM 746 C CA . ALA A 1 103 ? -2.473 -2.108 -14.885 1.00 96.75 103 ALA A CA 1
ATOM 747 C C . ALA A 1 103 ? -2.808 -2.229 -13.390 1.00 96.75 103 ALA A C 1
ATOM 749 O O . ALA A 1 103 ? -3.975 -2.074 -13.023 1.00 96.75 103 ALA A O 1
ATOM 750 N N . LYS A 1 104 ? -1.792 -2.371 -12.520 1.00 96.38 104 LYS A N 1
ATOM 751 C CA . LYS A 1 104 ? -1.979 -2.361 -11.057 1.00 96.38 104 LYS A CA 1
ATOM 752 C C . LYS A 1 104 ? -2.699 -1.098 -10.590 1.00 96.38 104 LYS A C 1
ATOM 754 O O . LYS A 1 104 ? -3.685 -1.157 -9.853 1.00 96.38 104 LYS A O 1
ATOM 759 N N . ARG A 1 105 ? -2.220 0.062 -11.045 1.00 96.75 105 ARG A N 1
ATOM 760 C CA . ARG A 1 105 ? -2.787 1.367 -10.698 1.00 96.75 105 ARG A CA 1
ATOM 761 C C . A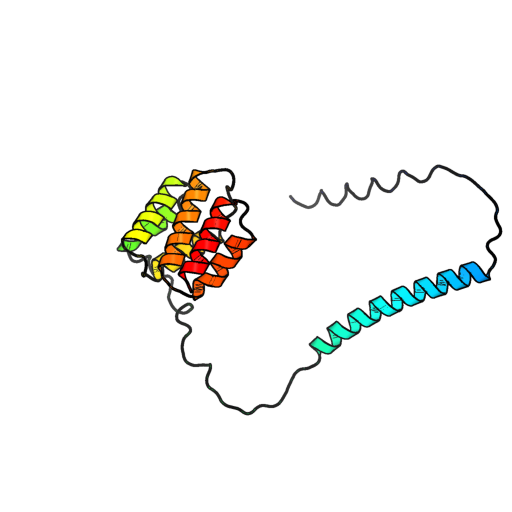RG A 1 105 ? -4.234 1.494 -11.157 1.00 96.75 105 ARG A C 1
ATOM 763 O O . ARG A 1 105 ? -5.079 1.968 -10.400 1.00 96.75 105 ARG A O 1
ATOM 770 N N . ASP A 1 106 ? -4.521 1.121 -12.396 1.00 97.25 106 ASP A N 1
ATOM 771 C CA . ASP A 1 106 ? -5.851 1.296 -12.968 1.00 97.25 106 ASP A CA 1
ATOM 772 C C . ASP A 1 106 ? -6.853 0.327 -12.331 1.00 97.25 106 ASP A C 1
ATOM 774 O O . ASP A 1 106 ? -7.983 0.723 -12.043 1.00 97.25 106 ASP A O 1
ATOM 778 N N . ALA A 1 107 ? -6.424 -0.891 -11.988 1.00 96.88 107 ALA A N 1
ATOM 779 C CA . ALA A 1 107 ? -7.203 -1.807 -11.163 1.00 96.88 107 ALA A CA 1
ATOM 780 C C . ALA A 1 107 ? -7.499 -1.213 -9.780 1.00 96.88 107 ALA A C 1
ATOM 782 O O . ALA A 1 107 ? -8.666 -1.142 -9.391 1.00 96.88 107 ALA A O 1
ATOM 783 N N . ALA A 1 108 ? -6.486 -0.693 -9.078 1.00 96.81 108 ALA A N 1
ATOM 784 C CA . ALA A 1 108 ? -6.662 -0.049 -7.776 1.00 96.81 108 ALA A CA 1
ATOM 785 C C . ALA A 1 108 ? -7.628 1.148 -7.845 1.00 96.81 108 ALA A C 1
ATOM 787 O O . ALA A 1 108 ? -8.516 1.278 -7.006 1.00 96.81 108 ALA A O 1
ATOM 788 N N . LYS A 1 109 ? -7.535 1.987 -8.885 1.00 97.31 109 LYS A N 1
ATOM 789 C CA . LYS A 1 109 ? -8.484 3.090 -9.119 1.00 97.31 109 LYS A CA 1
ATOM 790 C C . LYS A 1 109 ? -9.913 2.597 -9.333 1.00 97.31 109 LYS A C 1
ATOM 792 O O . LYS A 1 109 ? -10.845 3.206 -8.810 1.00 97.31 109 LYS A O 1
ATOM 797 N N . ARG A 1 110 ? -10.109 1.526 -10.109 1.00 96.75 110 ARG A N 1
ATOM 798 C CA . ARG A 1 110 ? -11.442 0.939 -10.321 1.00 96.75 110 ARG A CA 1
ATOM 799 C C . ARG A 1 110 ? -12.019 0.394 -9.014 1.00 96.75 110 ARG A C 1
ATOM 801 O O . ARG A 1 110 ? -13.181 0.659 -8.720 1.00 96.75 110 ARG A O 1
ATOM 808 N N . ILE A 1 111 ? -11.201 -0.291 -8.212 1.00 96.12 111 ILE A N 1
ATOM 809 C CA . ILE A 1 111 ? -11.596 -0.792 -6.887 1.00 96.12 111 ILE A CA 1
ATOM 810 C C . ILE A 1 111 ? -11.969 0.369 -5.966 1.00 96.12 111 ILE A C 1
ATOM 812 O O . ILE A 1 111 ? -13.040 0.346 -5.374 1.00 96.12 111 ILE A O 1
ATOM 816 N N . TYR A 1 112 ? -11.145 1.417 -5.910 1.00 95.75 112 TYR A N 1
ATOM 817 C CA . TYR A 1 112 ? -11.415 2.611 -5.109 1.00 95.75 112 TYR A CA 1
ATOM 818 C C . TYR A 1 112 ? -12.781 3.227 -5.436 1.00 95.75 112 TYR A C 1
ATOM 820 O O . TYR A 1 112 ? -13.547 3.560 -4.538 1.00 95.75 112 TYR A O 1
ATOM 828 N N . LYS A 1 113 ? -13.094 3.362 -6.731 1.00 95.31 113 LYS A N 1
ATOM 829 C CA . LYS A 1 113 ? -14.326 4.011 -7.197 1.00 95.31 113 LYS A CA 1
ATOM 830 C C . LYS A 1 113 ? -15.586 3.177 -6.972 1.00 95.31 113 LYS A C 1
ATOM 832 O O . LYS A 1 113 ? -16.624 3.748 -6.663 1.00 95.31 113 LYS A O 1
ATOM 837 N N . HIS A 1 114 ? -15.517 1.862 -7.176 1.00 93.88 114 HIS A N 1
ATOM 838 C CA . HIS A 1 114 ? -16.718 1.019 -7.260 1.00 93.88 114 HIS A CA 1
ATOM 839 C C . HIS A 1 114 ? -16.847 -0.010 -6.134 1.00 93.88 114 HIS A C 1
ATOM 841 O O . HIS A 1 114 ? -17.945 -0.495 -5.880 1.00 93.88 114 HIS A O 1
ATOM 847 N N . PHE A 1 115 ? -15.749 -0.354 -5.460 1.00 91.25 115 PHE A N 1
ATOM 848 C CA . PHE A 1 115 ? -15.670 -1.504 -4.556 1.00 91.25 115 PHE A CA 1
ATOM 849 C C . PHE A 1 115 ? -14.916 -1.196 -3.253 1.00 91.25 115 PHE A C 1
ATOM 851 O O . PHE A 1 115 ? -14.330 -2.090 -2.649 1.00 91.25 115 PHE A O 1
ATOM 858 N N . GLY A 1 116 ? -14.938 0.058 -2.789 1.00 83.56 116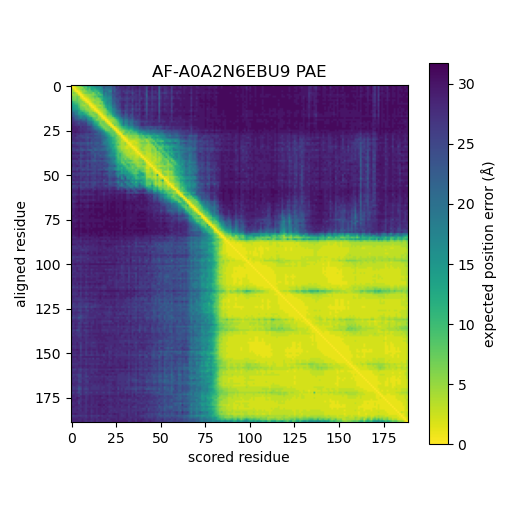 GLY A N 1
ATOM 859 C CA . GLY A 1 116 ? -14.165 0.506 -1.622 1.00 83.56 116 GLY A CA 1
ATOM 860 C C . GLY A 1 116 ? -14.489 -0.189 -0.289 1.00 83.56 116 GLY A C 1
ATOM 861 O O . GLY A 1 116 ? -13.739 -0.015 0.661 1.00 83.56 116 GLY A O 1
ATOM 862 N N . LYS A 1 117 ? -15.571 -0.976 -0.215 1.00 89.50 117 LYS A N 1
ATOM 863 C CA . LYS A 1 117 ? -16.000 -1.726 0.982 1.00 89.50 117 LYS A CA 1
ATOM 864 C C . LYS A 1 117 ? -16.010 -3.246 0.785 1.00 89.50 117 LYS A C 1
ATOM 866 O O . LYS A 1 117 ? -16.408 -3.973 1.686 1.00 89.50 117 LYS A O 1
ATOM 871 N N . GLU A 1 118 ? -15.617 -3.735 -0.392 1.00 93.69 118 GLU A N 1
ATOM 872 C CA . GLU A 1 118 ? -15.682 -5.163 -0.709 1.00 93.69 118 GLU A CA 1
ATOM 873 C C . GLU A 1 118 ? -14.530 -5.917 -0.017 1.00 93.69 118 GLU A C 1
ATOM 875 O O . GLU A 1 118 ? -13.372 -5.761 -0.422 1.00 93.69 118 GLU A O 1
ATOM 880 N N . PRO A 1 119 ? -14.793 -6.760 1.001 1.00 91.75 119 PRO A N 1
ATOM 881 C CA . PRO A 1 119 ? -13.741 -7.324 1.846 1.00 91.75 119 PRO A CA 1
ATOM 882 C C . PRO A 1 119 ? -12.766 -8.215 1.071 1.00 91.75 119 PRO A C 1
ATOM 884 O O . PRO A 1 119 ? -11.576 -8.232 1.386 1.00 91.75 119 PRO A O 1
ATOM 887 N N . TYR A 1 120 ? -13.244 -8.914 0.036 1.00 92.56 120 TYR A N 1
ATOM 888 C CA . TYR A 1 120 ? -12.414 -9.775 -0.805 1.00 92.56 120 TYR A CA 1
ATOM 889 C C . TYR A 1 120 ? -11.348 -8.982 -1.576 1.00 92.56 120 TYR A C 1
ATOM 891 O O . TYR A 1 120 ? -10.167 -9.331 -1.565 1.00 92.56 120 TYR A O 1
ATOM 899 N N . LEU A 1 121 ? -11.751 -7.879 -2.216 1.00 94.50 121 LEU A N 1
ATOM 900 C CA . LEU A 1 121 ? -10.839 -7.020 -2.973 1.00 94.50 121 LEU A CA 1
ATOM 901 C C . LEU A 1 121 ? -9.870 -6.282 -2.050 1.00 94.50 121 LEU A C 1
ATOM 903 O O . LEU A 1 121 ? -8.692 -6.173 -2.374 1.00 94.50 121 LEU A O 1
ATOM 907 N N . LEU A 1 122 ? -10.338 -5.828 -0.887 1.00 94.81 122 LEU A N 1
ATOM 908 C CA . LEU A 1 122 ? -9.482 -5.185 0.109 1.00 94.81 122 LEU A CA 1
ATOM 909 C C . LEU A 1 122 ? -8.399 -6.142 0.627 1.00 94.81 122 LEU A C 1
ATOM 911 O O . LEU A 1 122 ? -7.238 -5.751 0.726 1.00 94.81 122 LEU A O 1
ATOM 915 N N . ALA A 1 123 ? -8.744 -7.407 0.883 1.00 94.19 123 ALA A N 1
ATOM 916 C CA . ALA A 1 123 ? -7.773 -8.424 1.278 1.00 94.19 123 ALA A CA 1
ATOM 917 C C . ALA A 1 123 ? -6.743 -8.703 0.168 1.00 94.19 123 ALA A C 1
ATOM 919 O O . ALA A 1 123 ? -5.549 -8.800 0.452 1.00 94.19 123 ALA A O 1
ATOM 920 N N . ALA A 1 124 ? -7.183 -8.779 -1.094 1.00 94.69 124 ALA A N 1
ATOM 921 C CA . ALA A 1 124 ? -6.287 -8.956 -2.237 1.00 94.69 124 ALA A CA 1
ATOM 922 C C . ALA A 1 124 ? -5.325 -7.768 -2.407 1.00 94.69 124 ALA A C 1
ATOM 924 O O . ALA A 1 124 ? -4.126 -7.972 -2.589 1.00 94.69 124 ALA A O 1
ATOM 925 N N . VAL A 1 125 ? -5.832 -6.536 -2.290 1.00 96.25 125 VAL A N 1
ATOM 926 C CA . VAL A 1 125 ? -5.025 -5.307 -2.335 1.00 96.25 125 VAL A CA 1
ATOM 927 C C . VAL A 1 125 ? -4.004 -5.288 -1.201 1.00 96.25 125 VAL A C 1
ATOM 929 O O . VAL A 1 125 ? -2.833 -5.024 -1.449 1.00 96.25 125 VAL A O 1
ATOM 932 N N . ASN A 1 126 ? -4.420 -5.611 0.024 1.00 96.12 126 ASN A N 1
ATOM 933 C CA . ASN A 1 126 ? -3.521 -5.678 1.174 1.00 96.12 126 ASN A CA 1
ATOM 934 C C . ASN A 1 126 ? -2.397 -6.706 0.970 1.00 96.12 126 ASN A C 1
ATOM 936 O O . ASN A 1 126 ? -1.226 -6.414 1.207 1.00 96.12 126 ASN A O 1
ATOM 940 N N . GLY A 1 127 ? -2.749 -7.901 0.489 1.00 94.94 127 GLY A N 1
ATOM 941 C CA . GLY A 1 127 ? -1.782 -8.958 0.205 1.00 94.94 127 GLY A CA 1
ATOM 942 C C . GLY A 1 127 ? -0.786 -8.575 -0.888 1.00 94.94 127 GLY A C 1
ATOM 943 O O . GLY A 1 127 ? 0.389 -8.898 -0.772 1.00 94.94 127 GLY A O 1
ATOM 944 N N . GLU A 1 128 ? -1.229 -7.875 -1.931 1.00 94.88 128 GLU A N 1
ATOM 945 C CA . GLU A 1 128 ? -0.343 -7.393 -2.996 1.00 94.88 128 GLU A CA 1
ATOM 946 C C . GLU A 1 128 ? 0.574 -6.260 -2.519 1.00 94.88 128 GLU A C 1
ATOM 948 O O . GLU A 1 128 ? 1.761 -6.237 -2.834 1.00 94.88 128 GLU A O 1
ATOM 953 N N . LEU A 1 129 ? 0.040 -5.354 -1.702 1.00 94.44 129 LEU A N 1
ATOM 954 C CA . LEU A 1 129 ? 0.781 -4.228 -1.152 1.00 94.44 129 LEU A CA 1
ATOM 955 C C . LEU A 1 129 ? 1.917 -4.700 -0.236 1.00 94.44 129 LEU A C 1
ATOM 957 O O . LEU A 1 129 ? 3.052 -4.261 -0.395 1.00 94.44 129 LEU A O 1
ATOM 961 N N . LEU A 1 130 ? 1.640 -5.643 0.670 1.00 94.56 130 LEU A N 1
ATOM 962 C CA . LEU A 1 130 ? 2.642 -6.201 1.587 1.00 94.56 130 LEU A CA 1
ATOM 963 C C . LEU A 1 130 ? 3.749 -6.990 0.884 1.00 94.56 130 LEU A C 1
ATOM 965 O O . LEU A 1 130 ? 4.851 -7.075 1.420 1.00 94.56 130 LEU A O 1
ATOM 969 N N . LYS A 1 131 ? 3.471 -7.566 -0.289 1.00 94.25 131 LYS A N 1
ATOM 970 C CA . LYS A 1 131 ? 4.472 -8.319 -1.053 1.00 94.25 131 LYS A CA 1
ATOM 971 C C . LYS A 1 131 ? 5.544 -7.426 -1.652 1.00 94.25 131 LYS A C 1
ATOM 973 O O . LYS A 1 131 ? 6.682 -7.866 -1.718 1.00 94.25 131 LYS A O 1
ATOM 978 N N . GLY A 1 132 ? 5.167 -6.230 -2.108 1.00 91.06 132 GLY A N 1
ATOM 979 C CA . GLY A 1 132 ? 6.008 -5.508 -3.057 1.00 91.06 132 GLY A CA 1
ATOM 980 C C . GLY A 1 132 ? 6.094 -4.002 -2.887 1.00 91.06 132 GLY A C 1
ATOM 981 O O . GLY A 1 132 ? 6.567 -3.332 -3.802 1.00 91.06 132 GLY A O 1
ATOM 982 N N . PHE A 1 133 ? 5.656 -3.417 -1.769 1.00 93.25 133 PHE A N 1
ATOM 983 C CA . PHE A 1 133 ? 5.679 -1.955 -1.603 1.00 93.25 133 PHE A CA 1
ATOM 984 C C . PHE A 1 133 ? 7.078 -1.315 -1.755 1.00 93.25 133 PHE A C 1
ATOM 986 O O . PHE A 1 133 ? 7.157 -0.129 -2.078 1.00 93.25 133 PHE A O 1
ATOM 993 N N . ASN A 1 134 ? 8.155 -2.098 -1.600 1.00 93.31 134 ASN A N 1
ATOM 994 C CA . ASN A 1 134 ? 9.552 -1.672 -1.749 1.00 93.31 134 ASN A CA 1
ATOM 995 C C . ASN A 1 134 ? 10.283 -2.250 -2.982 1.00 93.31 134 ASN A C 1
ATOM 997 O O . ASN A 1 134 ? 11.479 -2.017 -3.118 1.00 93.31 134 ASN A O 1
ATOM 1001 N N . ASP A 1 135 ? 9.606 -2.948 -3.903 1.00 92.69 135 ASP A N 1
ATOM 1002 C CA . ASP A 1 135 ? 10.287 -3.644 -5.017 1.00 92.69 135 ASP A CA 1
ATOM 1003 C C . ASP A 1 135 ? 10.925 -2.689 -6.036 1.00 92.69 135 ASP A C 1
ATOM 1005 O O . ASP A 1 135 ? 12.032 -2.912 -6.526 1.00 92.69 135 ASP A O 1
ATOM 1009 N N . HIS A 1 136 ? 10.216 -1.611 -6.382 1.00 92.56 136 HIS A N 1
ATOM 1010 C CA . HIS A 1 136 ? 10.645 -0.654 -7.404 1.00 92.56 136 HIS A CA 1
ATOM 1011 C C . HIS A 1 136 ? 10.433 0.795 -6.936 1.00 92.56 136 HIS A C 1
ATOM 1013 O O . HIS A 1 136 ? 9.562 1.495 -7.468 1.00 92.56 136 HIS A O 1
ATOM 1019 N N . PRO A 1 137 ? 11.206 1.268 -5.941 1.00 89.69 137 PRO A N 1
ATOM 1020 C CA . PRO A 1 137 ? 11.015 2.588 -5.340 1.00 89.69 137 PRO A CA 1
ATOM 1021 C C . PRO A 1 137 ? 11.327 3.744 -6.304 1.00 89.69 137 PRO A C 1
ATOM 1023 O O . PRO A 1 137 ? 10.730 4.816 -6.181 1.00 89.69 137 PRO A O 1
ATOM 1026 N N . ASP A 1 138 ? 12.188 3.517 -7.300 1.00 91.69 138 ASP A N 1
ATOM 1027 C CA . ASP A 1 138 ? 12.554 4.519 -8.312 1.00 91.69 138 ASP A CA 1
ATOM 1028 C C . ASP A 1 138 ? 11.534 4.619 -9.457 1.00 91.69 138 ASP A C 1
ATOM 1030 O O . ASP A 1 138 ? 11.447 5.632 -10.160 1.00 91.69 138 ASP A O 1
ATOM 1034 N N . ASN A 1 139 ? 10.704 3.587 -9.648 1.00 94.62 139 ASN A N 1
ATOM 1035 C CA . ASN A 1 139 ? 9.697 3.588 -10.698 1.00 94.62 139 ASN A CA 1
ATOM 1036 C C . ASN A 1 139 ? 8.465 4.384 -10.254 1.00 94.62 139 ASN A C 1
ATOM 1038 O O . ASN A 1 139 ? 7.609 3.913 -9.500 1.00 94.62 139 ASN A O 1
ATOM 1042 N N . LYS A 1 140 ? 8.324 5.591 -10.809 1.00 93.62 140 LYS A N 1
ATOM 1043 C CA . LYS A 1 140 ? 7.213 6.504 -10.504 1.00 93.62 140 LYS A CA 1
ATOM 1044 C C . LYS A 1 140 ? 5.834 5.872 -10.711 1.00 93.62 140 LYS A C 1
ATO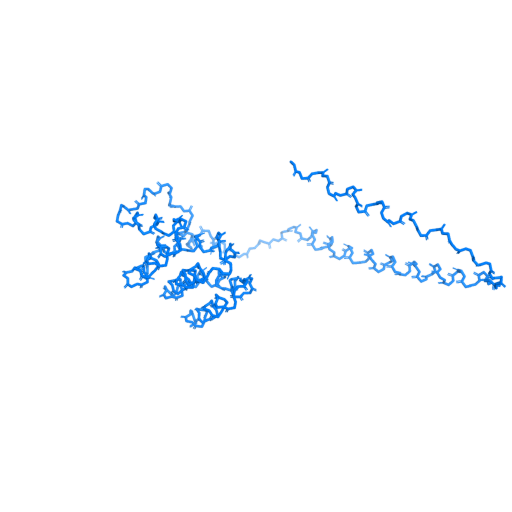M 1046 O O . LYS A 1 140 ? 4.930 6.159 -9.929 1.00 93.62 140 LYS A O 1
ATOM 1051 N N . HIS A 1 141 ? 5.656 5.035 -11.734 1.00 94.69 141 HIS A N 1
ATOM 1052 C CA . HIS A 1 141 ? 4.375 4.377 -12.007 1.00 94.69 141 HIS A CA 1
ATOM 1053 C C . HIS A 1 141 ? 4.064 3.290 -10.982 1.00 94.69 141 HIS A C 1
ATOM 1055 O O . HIS A 1 141 ? 2.911 3.147 -10.579 1.00 94.69 141 HIS A O 1
ATOM 1061 N N . TYR A 1 142 ? 5.088 2.569 -10.531 1.00 95.69 142 TYR A N 1
ATOM 1062 C CA . TYR A 1 142 ? 4.954 1.545 -9.503 1.00 95.69 142 TYR A CA 1
ATOM 1063 C C . TYR A 1 142 ? 4.593 2.149 -8.147 1.00 95.69 142 TYR A C 1
ATOM 1065 O O . TYR A 1 142 ? 3.594 1.765 -7.541 1.00 95.69 142 TYR A O 1
ATOM 1073 N N . VAL A 1 143 ? 5.326 3.182 -7.725 1.00 96.25 143 VAL A N 1
ATOM 1074 C CA . VAL A 1 143 ? 5.020 3.932 -6.500 1.00 96.25 143 VAL A CA 1
ATOM 1075 C C . VAL A 1 143 ? 3.612 4.531 -6.557 1.00 96.25 143 VAL A C 1
ATOM 1077 O O . VAL A 1 143 ? 2.892 4.525 -5.560 1.00 96.25 143 VAL A O 1
ATOM 1080 N N . ASP A 1 144 ? 3.186 5.041 -7.717 1.00 95.94 144 ASP A N 1
ATOM 1081 C CA . ASP A 1 144 ? 1.827 5.559 -7.893 1.00 95.94 144 ASP A CA 1
ATOM 1082 C C . ASP A 1 144 ? 0.768 4.453 -7.771 1.00 95.94 144 ASP A C 1
ATOM 1084 O O . ASP A 1 144 ? -0.259 4.668 -7.130 1.00 95.94 144 ASP A O 1
ATOM 1088 N N . ALA A 1 145 ? 1.021 3.261 -8.320 1.00 96.94 145 ALA A N 1
ATOM 1089 C CA . ALA A 1 145 ? 0.139 2.108 -8.157 1.00 96.94 145 ALA A CA 1
ATOM 1090 C C . ALA A 1 145 ? -0.025 1.720 -6.680 1.00 96.94 145 ALA A C 1
ATOM 1092 O O . ALA A 1 145 ? -1.156 1.614 -6.203 1.00 96.94 145 ALA A O 1
ATOM 1093 N N . MET A 1 146 ? 1.082 1.601 -5.941 1.00 96.62 146 MET A N 1
ATOM 1094 C CA . MET A 1 146 ? 1.070 1.281 -4.507 1.00 96.62 146 MET A CA 1
ATOM 1095 C C . MET A 1 146 ? 0.378 2.370 -3.682 1.00 96.62 146 MET A C 1
ATOM 1097 O O . MET A 1 146 ? -0.414 2.073 -2.790 1.00 96.62 146 MET A O 1
ATOM 1101 N N . ALA A 1 147 ? 0.575 3.643 -4.029 1.00 97.00 147 ALA A N 1
ATOM 1102 C CA . ALA A 1 147 ? -0.138 4.745 -3.389 1.00 97.00 147 ALA A CA 1
ATOM 1103 C C . ALA A 1 147 ? -1.659 4.655 -3.603 1.00 97.00 147 ALA A C 1
ATOM 1105 O O . ALA A 1 147 ? -2.432 4.915 -2.681 1.00 97.00 147 ALA A O 1
ATOM 1106 N N . TRP A 1 148 ? -2.118 4.260 -4.795 1.00 97.25 148 TRP A N 1
ATOM 1107 C CA . TRP A 1 148 ? -3.543 4.021 -5.036 1.00 97.25 148 TRP A CA 1
ATOM 1108 C C . TRP A 1 148 ? -4.083 2.836 -4.230 1.00 97.25 148 TRP A C 1
ATOM 1110 O O . TRP A 1 148 ? -5.201 2.924 -3.728 1.00 97.25 148 TRP A O 1
ATOM 1120 N N . MET A 1 149 ? -3.298 1.774 -4.040 1.00 96.81 149 MET A N 1
ATOM 1121 C CA . MET A 1 149 ? -3.665 0.650 -3.170 1.00 96.81 149 MET A CA 1
ATOM 1122 C C . MET A 1 149 ? -3.809 1.077 -1.703 1.00 96.81 149 MET A C 1
ATOM 1124 O O . MET A 1 149 ? -4.814 0.763 -1.070 1.00 96.81 149 MET A O 1
ATOM 1128 N N . VAL A 1 150 ? -2.877 1.883 -1.187 1.00 96.81 150 VAL A N 1
ATOM 1129 C CA . VAL A 1 150 ? -2.982 2.496 0.149 1.00 96.81 150 VAL A CA 1
ATOM 1130 C C . VAL A 1 150 ? -4.281 3.292 0.292 1.00 96.81 150 VAL A C 1
ATOM 1132 O O . VAL A 1 150 ? -4.990 3.160 1.290 1.00 96.81 150 VAL A O 1
ATOM 1135 N N . LYS A 1 151 ? -4.645 4.082 -0.726 1.00 95.94 151 LYS A N 1
ATOM 1136 C CA . LYS A 1 151 ? -5.902 4.846 -0.726 1.00 95.94 151 LYS A CA 1
ATOM 1137 C C . LYS A 1 151 ? -7.134 3.946 -0.698 1.00 95.94 151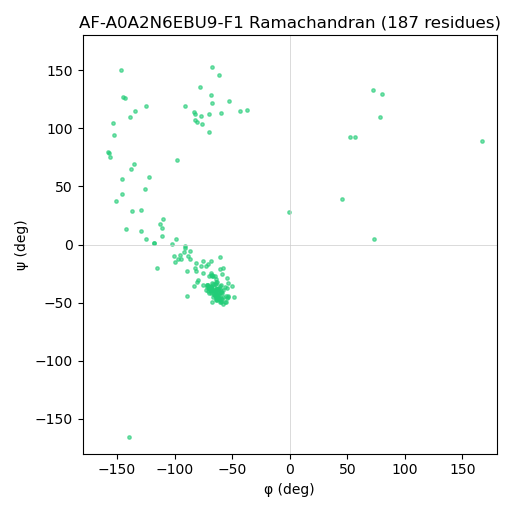 LYS A C 1
ATOM 1139 O O . LYS A 1 151 ? -8.099 4.294 -0.029 1.00 95.94 151 LYS A O 1
ATOM 1144 N N . VAL A 1 152 ? -7.110 2.814 -1.402 1.00 96.25 152 VAL A N 1
ATOM 1145 C CA . VAL A 1 152 ? -8.189 1.814 -1.357 1.00 96.25 152 VAL A CA 1
ATOM 1146 C C . VAL A 1 152 ? -8.379 1.295 0.067 1.00 96.25 152 VAL A C 1
ATOM 1148 O O . VAL A 1 152 ? -9.502 1.317 0.564 1.00 96.25 152 VAL A O 1
ATOM 1151 N N . LEU A 1 153 ? -7.294 0.895 0.739 1.00 95.25 153 LEU A N 1
ATOM 1152 C CA . LEU A 1 153 ? -7.359 0.406 2.120 1.00 95.25 153 LEU A CA 1
ATOM 1153 C C . LEU A 1 153 ? -7.845 1.494 3.081 1.00 95.25 153 LEU A C 1
ATOM 1155 O O . LEU A 1 153 ? -8.734 1.250 3.887 1.00 95.25 153 LEU A O 1
ATOM 1159 N N . SER A 1 154 ? -7.330 2.712 2.943 1.00 94.31 154 SER A N 1
ATOM 1160 C CA . SE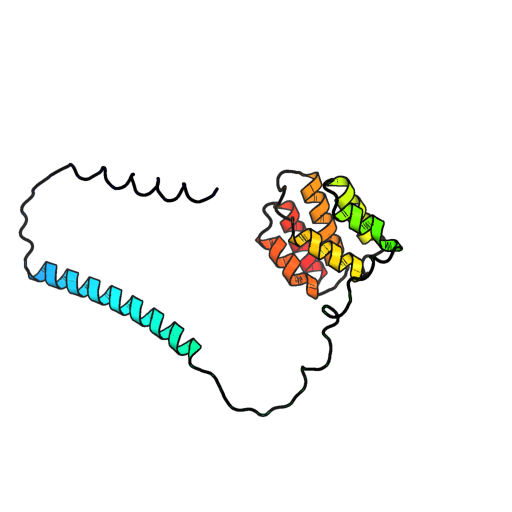R A 1 154 ? -7.706 3.837 3.810 1.00 94.31 154 SER A CA 1
ATOM 1161 C C . SER A 1 154 ? -9.180 4.221 3.651 1.00 94.31 154 SER A C 1
ATOM 1163 O O . SER A 1 154 ? -9.869 4.480 4.627 1.00 94.31 154 SER A O 1
ATOM 1165 N N . ASN A 1 155 ? -9.695 4.205 2.417 1.00 93.69 155 ASN A N 1
ATOM 1166 C CA . ASN A 1 155 ? -11.095 4.521 2.121 1.00 93.69 155 ASN A CA 1
ATOM 1167 C C . ASN A 1 155 ? -12.076 3.442 2.604 1.00 93.69 155 ASN A C 1
ATOM 1169 O O . ASN A 1 155 ? -13.274 3.701 2.679 1.00 93.69 155 ASN A O 1
ATOM 1173 N N . SER A 1 156 ? -11.596 2.233 2.907 1.00 92.31 156 SER A N 1
ATOM 1174 C CA . SER A 1 156 ? -12.464 1.185 3.443 1.00 92.31 156 SER A CA 1
ATOM 1175 C C . SER A 1 156 ? -12.969 1.486 4.854 1.00 92.31 156 SER A C 1
ATOM 1177 O O . SER A 1 156 ? -14.041 1.008 5.211 1.00 92.31 156 SER A O 1
ATOM 1179 N N . GLY A 1 157 ? -12.234 2.291 5.636 1.00 90.25 157 GLY A N 1
ATOM 1180 C CA . GLY A 1 157 ? -12.553 2.556 7.043 1.00 90.25 157 GLY A CA 1
ATOM 1181 C C . GLY A 1 157 ? -12.255 1.380 7.980 1.00 90.25 157 GLY A C 1
ATOM 1182 O O . GLY A 1 157 ? -12.563 1.444 9.166 1.00 90.25 157 GLY A O 1
ATOM 1183 N N . ASP A 1 158 ? -11.664 0.295 7.473 1.00 90.69 158 ASP A N 1
ATOM 1184 C CA . ASP A 1 158 ? -11.410 -0.904 8.261 1.00 90.69 158 ASP A CA 1
ATOM 1185 C C . ASP A 1 158 ? -10.122 -0.759 9.096 1.00 90.69 158 ASP A C 1
ATOM 1187 O O . ASP A 1 158 ? -9.005 -0.808 8.569 1.00 90.69 158 ASP A O 1
ATOM 1191 N N . SER A 1 159 ? -10.262 -0.699 10.423 1.00 90.75 159 SER A N 1
ATOM 1192 C CA . SER A 1 159 ? -9.138 -0.578 11.369 1.00 90.75 159 SER A CA 1
ATOM 1193 C C . SER A 1 159 ? -8.130 -1.735 11.307 1.00 90.75 159 SER A C 1
ATOM 1195 O O . SER A 1 159 ? -6.968 -1.555 11.667 1.00 90.75 159 SER A O 1
ATOM 1197 N N . LYS A 1 160 ? -8.515 -2.904 10.772 1.00 91.81 160 LYS A N 1
ATOM 1198 C CA . LYS A 1 160 ? -7.609 -4.055 10.571 1.00 91.81 160 LYS A CA 1
ATOM 1199 C C . LYS A 1 160 ? -6.406 -3.738 9.674 1.00 91.81 160 LYS A C 1
ATOM 1201 O O . LYS A 1 160 ? -5.389 -4.412 9.772 1.00 91.81 160 LYS A O 1
ATOM 1206 N N . TYR A 1 161 ? -6.524 -2.749 8.783 1.00 94.19 161 TYR A N 1
ATOM 1207 C CA . TYR A 1 161 ? -5.440 -2.364 7.873 1.00 94.19 161 TYR A CA 1
ATOM 1208 C C . TYR A 1 161 ? -4.537 -1.275 8.453 1.00 94.19 161 TYR A C 1
ATOM 1210 O O . TYR A 1 161 ? -3.556 -0.901 7.812 1.00 94.19 161 TYR A O 1
ATOM 1218 N N . ARG A 1 162 ? -4.824 -0.782 9.666 1.00 94.12 162 ARG A N 1
ATOM 1219 C CA . ARG A 1 162 ? -4.019 0.247 10.331 1.00 94.12 162 ARG A CA 1
ATOM 1220 C C . ARG A 1 162 ? -2.559 -0.178 10.457 1.00 94.12 162 ARG A C 1
ATOM 1222 O O . ARG A 1 162 ? -1.685 0.545 9.997 1.00 94.12 162 ARG A O 1
ATOM 1229 N N . THR A 1 163 ? -2.310 -1.388 10.953 1.00 94.38 163 THR A N 1
ATOM 1230 C CA . THR A 1 163 ? -0.953 -1.936 11.115 1.00 94.38 163 THR A CA 1
ATOM 1231 C C . THR A 1 163 ? -0.207 -2.046 9.785 1.00 94.38 163 THR A C 1
ATOM 1233 O O . THR A 1 163 ? 0.992 -1.799 9.711 1.00 94.38 163 THR A O 1
ATOM 1236 N N . THR A 1 164 ? -0.909 -2.379 8.698 1.00 95.19 164 THR A N 1
ATOM 1237 C CA . THR A 1 164 ? -0.314 -2.394 7.355 1.00 95.19 164 THR A CA 1
ATOM 1238 C C . THR A 1 164 ? 0.091 -0.989 6.917 1.00 95.19 164 THR A C 1
ATOM 1240 O O . THR A 1 164 ? 1.176 -0.805 6.372 1.00 95.19 164 THR A O 1
ATOM 1243 N N . LEU A 1 165 ? -0.763 0.007 7.151 1.00 95.56 165 LEU A N 1
ATOM 1244 C CA . LEU A 1 165 ? -0.469 1.392 6.795 1.00 95.56 165 LEU A CA 1
ATOM 1245 C C . LEU A 1 165 ? 0.666 1.981 7.640 1.00 95.56 165 LEU A C 1
ATOM 1247 O O . LEU A 1 165 ? 1.508 2.672 7.079 1.00 95.56 165 LEU A O 1
ATOM 1251 N N . GLU A 1 166 ? 0.735 1.669 8.933 1.00 96.06 166 GLU A N 1
ATOM 1252 C CA . GLU A 1 166 ? 1.864 2.025 9.811 1.00 96.06 166 GLU A CA 1
ATOM 1253 C C . GLU A 1 166 ? 3.170 1.448 9.275 1.00 96.06 166 GLU A C 1
ATOM 1255 O O . GLU A 1 166 ? 4.105 2.191 8.991 1.00 96.06 166 GLU A O 1
ATOM 1260 N N . LYS A 1 167 ? 3.188 0.143 8.983 1.00 96.19 167 LYS A N 1
ATOM 1261 C CA . LYS A 1 167 ? 4.363 -0.518 8.412 1.00 96.19 167 LYS A CA 1
ATOM 1262 C C . LYS A 1 167 ? 4.868 0.181 7.147 1.00 96.19 167 LYS A C 1
ATOM 1264 O O . LYS A 1 167 ? 6.063 0.386 6.977 1.00 96.19 167 LYS A O 1
ATOM 1269 N N . ILE A 1 168 ? 3.964 0.562 6.247 1.00 95.94 168 ILE A N 1
ATOM 1270 C CA . ILE A 1 168 ? 4.331 1.249 5.001 1.00 95.94 168 ILE A CA 1
ATOM 1271 C C . ILE A 1 168 ? 4.771 2.692 5.272 1.00 95.94 168 ILE A C 1
ATOM 1273 O O . ILE A 1 168 ? 5.641 3.205 4.573 1.00 95.94 168 ILE A O 1
ATOM 1277 N N . ALA A 1 169 ? 4.176 3.368 6.253 1.00 96.31 169 ALA A N 1
ATOM 1278 C CA . ALA A 1 169 ? 4.585 4.712 6.639 1.00 96.31 169 ALA A CA 1
ATOM 1279 C C . ALA A 1 169 ? 6.037 4.741 7.140 1.00 96.31 169 ALA A C 1
ATOM 1281 O O . ALA A 1 169 ? 6.760 5.676 6.793 1.00 96.31 169 ALA A O 1
ATOM 1282 N N . ASP A 1 170 ? 6.456 3.700 7.857 1.00 96.25 170 ASP A N 1
ATOM 1283 C CA . ASP A 1 170 ? 7.777 3.621 8.481 1.00 96.25 170 ASP A CA 1
ATOM 1284 C C . ASP A 1 170 ? 8.837 2.997 7.557 1.00 96.25 170 ASP A C 1
ATOM 1286 O O . ASP A 1 170 ? 9.944 3.519 7.425 1.00 96.25 170 ASP A O 1
ATOM 1290 N N . GLU A 1 171 ? 8.506 1.899 6.870 1.00 95.94 171 GLU A N 1
ATOM 1291 C CA . GLU A 1 171 ? 9.480 1.085 6.126 1.00 95.94 171 GLU A CA 1
ATOM 1292 C C . GLU A 1 171 ? 9.546 1.397 4.622 1.00 95.94 171 GLU A C 1
ATOM 1294 O O . GLU A 1 171 ? 10.446 0.908 3.929 1.00 95.94 171 GLU A O 1
ATOM 1299 N N . ALA A 1 172 ? 8.596 2.155 4.056 1.00 95.19 172 ALA A N 1
ATOM 1300 C CA . ALA A 1 172 ? 8.595 2.379 2.611 1.00 95.19 172 ALA A CA 1
ATOM 1301 C C . ALA A 1 172 ? 9.788 3.234 2.174 1.00 95.19 172 ALA A C 1
ATOM 1303 O O . ALA A 1 172 ? 9.971 4.344 2.661 1.00 95.19 172 ALA A O 1
ATOM 1304 N N 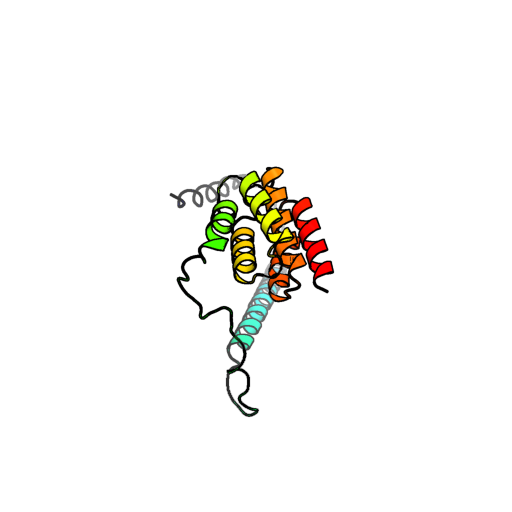. SER A 1 173 ? 10.552 2.792 1.176 1.00 94.62 173 SER A N 1
ATOM 1305 C CA . SER A 1 173 ? 11.714 3.547 0.680 1.00 94.62 173 SER A CA 1
ATOM 1306 C C . SER A 1 173 ? 11.317 4.845 -0.039 1.00 94.62 173 SER A C 1
ATOM 1308 O O . SER A 1 173 ? 12.093 5.796 -0.120 1.00 94.62 173 SER A O 1
ATOM 1310 N N . SER A 1 174 ? 10.092 4.916 -0.571 1.00 94.75 174 SER A N 1
ATOM 1311 C CA . SER A 1 174 ? 9.594 6.102 -1.270 1.00 94.75 174 SER A CA 1
ATOM 1312 C C . SER A 1 174 ? 8.870 7.063 -0.327 1.00 94.75 174 SER A C 1
ATOM 1314 O O . SER A 1 174 ? 7.778 6.759 0.158 1.00 94.75 174 SER A O 1
ATOM 1316 N N . ARG A 1 175 ? 9.380 8.298 -0.195 1.00 95.06 175 ARG A N 1
ATOM 1317 C CA . ARG A 1 175 ? 8.706 9.380 0.558 1.00 95.06 175 ARG A CA 1
ATOM 1318 C C . ARG A 1 175 ? 7.265 9.621 0.104 1.00 95.06 175 ARG A C 1
ATOM 1320 O O . ARG A 1 175 ? 6.405 9.992 0.902 1.00 95.06 175 ARG A O 1
ATOM 1327 N N . LYS A 1 176 ? 6.977 9.434 -1.192 1.00 94.12 176 LYS A N 1
ATOM 1328 C CA . LYS A 1 176 ? 5.615 9.590 -1.723 1.00 94.12 176 LYS A CA 1
ATOM 1329 C C . LYS A 1 176 ? 4.689 8.539 -1.116 1.00 94.12 176 LYS A C 1
ATOM 1331 O O . LYS A 1 176 ? 3.586 8.891 -0.710 1.00 94.12 176 LYS A O 1
ATOM 1336 N N . LEU A 1 177 ? 5.132 7.286 -1.046 1.00 95.62 177 LEU A N 1
ATOM 1337 C CA . LEU A 1 177 ? 4.332 6.194 -0.503 1.00 95.62 177 LEU A CA 1
ATOM 1338 C C . LEU A 1 177 ? 4.092 6.371 1.002 1.00 95.62 177 LEU A C 1
ATOM 1340 O O . LEU A 1 177 ? 2.937 6.333 1.423 1.00 95.62 177 LEU A O 1
ATOM 1344 N N . GLN A 1 178 ? 5.139 6.712 1.766 1.00 96.75 178 GLN A N 1
ATOM 1345 C CA . GLN A 1 178 ? 5.031 7.047 3.193 1.00 96.75 178 GLN A CA 1
ATOM 1346 C C . GLN A 1 178 ? 3.994 8.154 3.443 1.00 96.75 178 GLN A C 1
ATOM 1348 O O . GLN A 1 178 ? 3.136 8.043 4.317 1.00 96.75 178 GLN A O 1
ATOM 1353 N N . LYS A 1 179 ? 4.012 9.224 2.633 1.00 96.75 179 LYS A N 1
ATOM 1354 C CA . LYS A 1 179 ? 3.047 10.331 2.739 1.00 96.75 179 LYS A CA 1
ATOM 1355 C C . LYS A 1 179 ? 1.601 9.866 2.555 1.00 96.75 179 LYS A C 1
ATOM 1357 O O . LYS A 1 179 ? 0.713 10.359 3.247 1.00 96.75 179 LYS A O 1
ATOM 1362 N N . TYR A 1 180 ? 1.339 8.967 1.607 1.00 96.38 180 TYR A N 1
ATOM 1363 C CA . TYR A 1 180 ? -0.011 8.436 1.403 1.00 96.38 180 TYR A CA 1
ATOM 1364 C C . TYR A 1 180 ? -0.445 7.515 2.539 1.00 96.38 180 TYR A C 1
ATOM 1366 O O . TYR A 1 180 ? -1.606 7.585 2.930 1.00 96.38 180 TYR A O 1
ATOM 1374 N N . ALA A 1 181 ? 0.469 6.710 3.083 1.00 96.31 181 ALA A N 1
ATOM 1375 C CA . ALA A 1 181 ? 0.185 5.839 4.218 1.00 96.31 181 ALA A CA 1
ATOM 1376 C C . ALA A 1 181 ? -0.187 6.653 5.465 1.00 96.31 181 ALA A C 1
ATOM 1378 O O . ALA A 1 181 ? -1.252 6.439 6.036 1.00 96.31 181 ALA A O 1
ATOM 1379 N N . ASN A 1 182 ? 0.598 7.685 5.785 1.00 96.44 182 ASN A N 1
ATOM 1380 C CA . ASN A 1 182 ? 0.303 8.616 6.877 1.00 96.44 182 ASN A CA 1
ATOM 1381 C C . ASN A 1 182 ? -1.052 9.321 6.709 1.00 96.44 182 ASN A C 1
ATOM 1383 O O . ASN A 1 182 ? -1.849 9.366 7.640 1.00 96.44 182 ASN A O 1
ATOM 1387 N N . LYS A 1 183 ? -1.360 9.819 5.502 1.00 95.56 183 LYS A N 1
ATOM 1388 C CA . LYS A 1 183 ? -2.691 10.383 5.211 1.00 95.56 183 LYS A CA 1
ATOM 1389 C C . LYS A 1 183 ? -3.805 9.357 5.401 1.00 95.56 183 LYS A C 1
ATOM 1391 O O . LYS A 1 183 ? -4.882 9.700 5.875 1.00 95.56 183 LYS A O 1
ATOM 1396 N N . GLY A 1 184 ? -3.544 8.117 5.005 1.00 93.56 184 GLY A N 1
ATOM 1397 C CA . GLY A 1 184 ? -4.460 7.003 5.177 1.00 93.56 184 GLY A CA 1
ATOM 1398 C C . GLY A 1 184 ? -4.777 6.718 6.638 1.00 93.56 184 GLY A C 1
ATOM 1399 O O . GLY A 1 184 ? -5.943 6.564 6.981 1.00 93.56 184 GLY A O 1
ATOM 1400 N N . LEU A 1 185 ? -3.760 6.740 7.504 1.00 94.00 185 LEU A N 1
ATOM 1401 C CA . LEU A 1 185 ? -3.927 6.584 8.950 1.00 94.00 185 LEU A CA 1
ATOM 1402 C C . LEU A 1 185 ? -4.819 7.672 9.543 1.00 94.00 185 LEU A C 1
ATOM 1404 O O . LEU A 1 185 ? -5.681 7.357 10.352 1.00 94.00 185 LEU A O 1
ATOM 1408 N N . THR A 1 186 ? -4.678 8.925 9.102 1.00 92.38 186 THR A N 1
ATOM 1409 C CA . THR A 1 186 ? -5.569 10.014 9.534 1.00 92.38 186 THR A CA 1
ATOM 1410 C C . THR A 1 186 ? -7.019 9.792 9.099 1.00 92.38 186 THR A C 1
ATOM 1412 O O . THR A 1 186 ? -7.926 10.163 9.826 1.00 92.38 186 THR A O 1
ATOM 1415 N N . HIS A 1 187 ? -7.250 9.186 7.930 1.00 85.81 187 HIS A N 1
ATOM 1416 C CA . HIS A 1 187 ? -8.597 8.889 7.426 1.00 85.81 187 HIS A CA 1
ATOM 1417 C C . HIS A 1 187 ? -9.273 7.693 8.124 1.00 85.81 187 HIS A C 1
ATOM 1419 O O . HIS A 1 187 ? -10.469 7.493 7.928 1.00 85.81 187 HIS A O 1
ATOM 1425 N N . LEU A 1 188 ? -8.521 6.880 8.876 1.00 81.81 188 LEU A N 1
ATOM 1426 C CA . LEU A 1 188 ? -9.046 5.739 9.639 1.00 81.81 188 LEU A CA 1
ATOM 1427 C C . LEU A 1 188 ? -9.430 6.095 11.087 1.00 81.81 188 LEU A C 1
ATOM 1429 O O . LEU A 1 188 ? -9.936 5.221 11.791 1.00 81.81 188 LEU A O 1
ATOM 1433 N N . LEU A 1 189 ? -9.136 7.320 11.535 1.00 63.56 189 LEU A N 1
ATOM 1434 C CA . LEU A 1 189 ? -9.481 7.852 12.859 1.00 63.56 189 LEU A CA 1
ATOM 1435 C C . LEU A 1 189 ? -10.880 8.472 12.844 1.00 63.56 189 LEU A C 1
ATOM 1437 O O . LEU A 1 189 ? -11.589 8.284 13.854 1.00 63.56 189 LEU A O 1
#

Solvent-accessible surface area (backbone atoms only — not comparable to full-atom values): 11533 Å² total; per-residue (Å²): 143,85,86,74,72,75,71,65,69,70,66,73,77,74,78,82,86,84,81,90,77,92,75,97,70,89,78,54,70,68,60,59,53,51,54,50,52,57,55,52,52,55,53,51,58,56,53,57,60,52,55,60,58,52,60,70,70,65,78,73,84,90,79,93,86,83,77,99,75,82,90,69,88,77,89,82,83,80,84,78,71,97,58,70,64,56,75,89,51,39,65,47,56,50,29,50,70,42,92,46,34,65,45,21,24,53,30,28,50,51,38,43,75,77,42,36,74,41,66,71,61,50,51,52,46,50,55,54,44,74,72,47,69,62,75,49,58,85,40,67,55,40,42,50,16,49,35,36,37,42,48,27,53,25,68,43,56,52,70,87,50,47,67,58,32,50,50,37,39,73,69,36,78,30,70,69,42,15,54,43,18,51,53,23,56,63,62,53,109

Mean predicted aligned error: 18.17 Å